Protein AF-0000000078662396 (afdb_homodimer)

Solvent-accessible surface area (backbone atoms only — not comparable to full-atom values): 14874 Å² total; per-residue (Å²): 122,56,72,68,57,35,52,52,50,49,50,52,50,41,50,52,28,68,72,42,55,70,43,87,80,19,56,52,61,47,50,34,31,40,56,22,31,70,63,53,39,51,50,47,58,56,29,69,53,37,74,38,36,68,68,59,46,51,53,52,51,31,68,55,33,76,85,54,69,72,49,71,67,57,51,52,52,50,52,50,52,35,33,29,49,38,29,30,44,78,45,75,47,90,50,94,74,64,44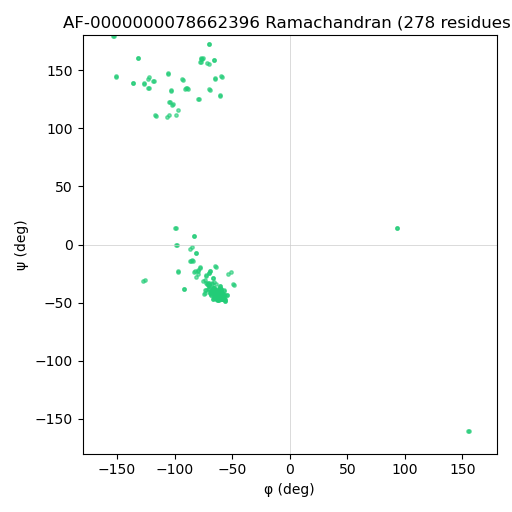,61,32,33,29,55,31,75,61,22,48,51,50,43,50,54,51,50,53,50,46,51,53,40,60,72,41,33,68,62,30,52,50,28,33,52,55,44,54,58,70,73,103,121,55,71,67,58,34,52,51,49,48,51,52,50,40,50,52,27,67,73,43,53,68,42,86,80,18,55,51,62,47,50,35,31,39,56,21,31,69,63,53,38,50,50,48,59,57,30,70,53,36,73,37,37,67,69,59,46,50,54,51,52,31,69,55,34,78,86,54,67,73,49,72,66,58,51,51,52,48,50,51,53,36,33,29,49,38,28,31,43,80,45,74,45,89,50,92,75,64,44,61,33,33,29,55,31,76,61,21,49,53,49,43,50,55,52,49,53,51,46,51,51,39,59,74,41,34,69,62,31,51,50,28,33,51,54,43,55,58,71,73,102

Structure (mmCIF, N/CA/C/O backbone):
data_AF-0000000078662396-model_v1
#
loop_
_entity.id
_entity.type
_entity.pdbx_description
1 polymer 'Transcriptional regulator, HxlR family'
#
loop_
_atom_site.group_PDB
_atom_site.id
_atom_site.type_symbol
_atom_site.label_atom_id
_atom_site.label_alt_id
_atom_site.label_comp_id
_atom_site.label_asym_id
_atom_site.label_entity_id
_atom_site.label_seq_id
_atom_site.pdbx_PDB_ins_code
_atom_site.Cartn_x
_atom_site.Cartn_y
_atom_site.Cartn_z
_atom_site.occupancy
_atom_site.B_iso_or_equiv
_atom_site.auth_seq_id
_atom_site.auth_comp_id
_atom_site.auth_asym_id
_atom_site.auth_atom_id
_atom_site.pdbx_PDB_model_num
ATOM 1 N N . MET A 1 1 ? -5.398 -27.922 0.941 1 59.47 1 MET A N 1
ATOM 2 C CA . MET A 1 1 ? -6.617 -27.578 1.666 1 59.47 1 MET A CA 1
ATOM 3 C C . MET A 1 1 ? -7.844 -28.172 0.973 1 59.47 1 MET A C 1
ATOM 5 O O . MET A 1 1 ? -7.902 -28.219 -0.257 1 59.47 1 MET A O 1
ATOM 9 N N . GLU A 1 2 ? -8.703 -28.703 1.813 1 74.62 2 GLU A N 1
ATOM 10 C CA . GLU A 1 2 ? -9.922 -29.312 1.299 1 74.62 2 GLU A CA 1
ATOM 11 C C . GLU A 1 2 ? -10.828 -28.281 0.647 1 74.62 2 GLU A C 1
ATOM 13 O O . GLU A 1 2 ? -10.812 -27.094 1.022 1 74.62 2 GLU A O 1
ATOM 18 N N . THR A 1 3 ? -11.484 -28.641 -0.39 1 80.88 3 THR A N 1
ATOM 19 C CA . THR A 1 3 ? -12.383 -27.781 -1.16 1 80.88 3 THR A CA 1
ATOM 20 C C . THR A 1 3 ? -13.367 -27.062 -0.242 1 80.88 3 THR A C 1
ATOM 22 O O . THR A 1 3 ? -13.688 -25.891 -0.456 1 80.88 3 THR A O 1
ATOM 25 N N . ALA A 1 4 ? -13.766 -27.766 0.842 1 86.25 4 ALA A N 1
ATOM 26 C CA . ALA A 1 4 ? -14.727 -27.188 1.771 1 86.25 4 ALA A CA 1
ATOM 27 C C . ALA A 1 4 ? -14.109 -26.047 2.564 1 86.25 4 ALA A C 1
ATOM 29 O O . ALA A 1 4 ? -14.766 -25.031 2.83 1 86.25 4 ALA A O 1
ATOM 30 N N . GLN A 1 5 ? -12.812 -26.188 2.898 1 87.94 5 GLN A N 1
ATOM 31 C CA . GLN A 1 5 ? -12.109 -25.156 3.656 1 87.94 5 GLN A CA 1
ATOM 32 C C . GLN A 1 5 ? -11.891 -23.906 2.807 1 87.94 5 GLN A C 1
ATOM 34 O O . GLN A 1 5 ? -12 -22.781 3.303 1 87.94 5 GLN A O 1
ATOM 39 N N . ILE A 1 6 ? -11.711 -24.141 1.593 1 88.69 6 ILE A N 1
ATOM 40 C CA . ILE A 1 6 ? -11.5 -23.047 0.663 1 88.69 6 ILE A CA 1
ATOM 41 C C . ILE A 1 6 ? -12.789 -22.234 0.513 1 88.69 6 ILE A C 1
ATOM 43 O O . ILE A 1 6 ? -12.766 -21 0.553 1 88.69 6 ILE A O 1
ATOM 47 N N . ARG A 1 7 ? -13.898 -23 0.442 1 88.81 7 ARG A N 1
ATOM 48 C CA . ARG A 1 7 ? -15.195 -22.344 0.289 1 88.81 7 ARG A CA 1
ATOM 49 C C . ARG A 1 7 ? -15.516 -21.469 1.492 1 88.81 7 ARG A C 1
ATOM 51 O O . ARG A 1 7 ? -16.016 -20.344 1.337 1 88.81 7 ARG A O 1
ATOM 58 N N . THR A 1 8 ? -15.188 -21.969 2.58 1 90.94 8 THR A N 1
ATOM 59 C CA . THR A 1 8 ? -15.445 -21.219 3.809 1 90.94 8 THR A CA 1
ATOM 60 C C . THR A 1 8 ? -14.562 -19.984 3.889 1 90.94 8 THR A C 1
ATOM 62 O O . THR A 1 8 ? -15.023 -18.906 4.289 1 90.94 8 THR A O 1
ATOM 65 N N . ALA A 1 9 ? -13.344 -20.172 3.479 1 91.06 9 ALA A N 1
ATOM 66 C CA . ALA A 1 9 ? -12.414 -19.047 3.514 1 91.06 9 ALA A CA 1
ATOM 67 C C . ALA A 1 9 ? -12.836 -17.953 2.533 1 91.06 9 ALA A C 1
ATOM 69 O O . ALA A 1 9 ? -12.742 -16.766 2.842 1 91.06 9 ALA A O 1
ATOM 70 N N . ILE A 1 10 ? -13.32 -18.312 1.443 1 91.94 10 ILE A N 1
ATOM 71 C CA . ILE A 1 10 ? -13.75 -17.344 0.439 1 91.94 10 ILE A CA 1
ATOM 72 C C . ILE A 1 10 ? -15.016 -16.641 0.911 1 91.94 10 ILE A C 1
ATOM 74 O O . ILE A 1 10 ? -15.164 -15.422 0.727 1 91.94 10 ILE A O 1
ATOM 78 N N . ALA A 1 11 ? -15.836 -17.391 1.523 1 91.5 11 ALA A N 1
ATOM 79 C CA . ALA A 1 11 ? -17.062 -16.797 2.057 1 91.5 11 ALA A CA 1
ATOM 80 C C . ALA A 1 11 ? -16.75 -15.742 3.111 1 91.5 11 ALA A C 1
ATOM 82 O O . ALA A 1 11 ? -17.391 -14.695 3.156 1 91.5 11 ALA A O 1
ATOM 83 N N . ALA A 1 12 ? -15.758 -16.094 3.93 1 91 12 ALA A N 1
ATOM 84 C CA . ALA A 1 12 ? -15.344 -15.148 4.961 1 91 12 ALA A CA 1
ATOM 85 C C . ALA A 1 12 ? -14.75 -13.883 4.34 1 91 12 ALA A C 1
ATOM 87 O O . ALA A 1 12 ? -15.039 -12.773 4.785 1 91 12 ALA A O 1
ATOM 88 N N . LEU A 1 13 ? -13.953 -14.078 3.316 1 90.5 13 LEU A N 1
ATOM 89 C CA . LEU A 1 13 ? -13.359 -12.945 2.617 1 90.5 13 LEU A CA 1
ATOM 90 C C . LEU A 1 13 ? -14.438 -12.109 1.927 1 90.5 13 LEU A C 1
ATOM 92 O O . LEU A 1 13 ? -14.406 -10.875 1.983 1 90.5 13 LEU A O 1
ATOM 96 N N . ALA A 1 14 ? -15.367 -12.781 1.353 1 88.5 14 ALA A N 1
ATOM 97 C CA . ALA A 1 14 ? -16.469 -12.094 0.693 1 88.5 14 ALA A CA 1
ATOM 98 C C . ALA A 1 14 ? -17.281 -11.258 1.69 1 88.5 14 ALA A C 1
ATOM 100 O O . ALA A 1 14 ? -17.688 -10.141 1.386 1 88.5 14 ALA A O 1
ATOM 101 N N . ALA A 1 15 ? -17.469 -11.828 2.807 1 88 15 ALA A N 1
ATOM 102 C CA . ALA A 1 15 ? -18.203 -11.125 3.854 1 88 15 ALA A CA 1
ATOM 103 C C . ALA A 1 15 ? -17.453 -9.883 4.316 1 88 15 ALA A C 1
ATOM 105 O O . ALA A 1 15 ? -18.062 -8.836 4.562 1 88 15 ALA A O 1
ATOM 106 N N . GLU A 1 16 ? -16.203 -10.047 4.398 1 85.31 16 GLU A N 1
ATOM 107 C CA . GLU A 1 16 ? -15.367 -8.906 4.781 1 85.31 16 GLU A CA 1
ATOM 108 C C . GLU A 1 16 ? -15.438 -7.797 3.74 1 85.31 16 GLU A C 1
ATOM 110 O O . GLU A 1 16 ? -15.555 -6.621 4.09 1 85.31 16 GLU A O 1
ATOM 115 N N . MET A 1 17 ? -15.344 -8.18 2.488 1 83 17 MET A N 1
ATOM 116 C CA . MET A 1 17 ? -15.383 -7.199 1.405 1 83 17 MET A CA 1
ATOM 117 C C . MET A 1 17 ? -16.766 -6.539 1.32 1 83 17 MET A C 1
ATOM 119 O O . MET A 1 17 ? -16.859 -5.348 1.024 1 83 17 MET A O 1
ATOM 123 N N . ALA A 1 18 ? -17.719 -7.324 1.555 1 79.19 18 ALA A N 1
ATOM 124 C CA . ALA A 1 18 ? -19.078 -6.812 1.508 1 79.19 18 ALA A CA 1
ATOM 125 C C . ALA A 1 18 ? -19.328 -5.801 2.621 1 79.19 18 ALA A C 1
ATOM 127 O O . ALA A 1 18 ? -20.109 -4.859 2.451 1 79.19 18 ALA A O 1
ATOM 128 N N . ALA A 1 19 ? -18.688 -6.035 3.654 1 78 19 ALA A N 1
ATOM 129 C CA . ALA A 1 19 ? -18.875 -5.145 4.797 1 78 19 ALA A CA 1
ATOM 130 C C . ALA A 1 19 ? -18.156 -3.814 4.574 1 78 19 ALA A C 1
ATOM 132 O O . ALA A 1 19 ? -18.609 -2.773 5.055 1 78 19 ALA A O 1
ATOM 133 N N . HIS A 1 20 ? -17.047 -3.869 3.852 1 71.62 20 HIS A N 1
ATOM 134 C CA . HIS A 1 20 ? -16.203 -2.688 3.793 1 71.62 20 HIS A CA 1
ATOM 135 C C . HIS A 1 20 ? -15.906 -2.295 2.35 1 71.62 20 HIS A C 1
ATOM 137 O O . HIS A 1 20 ? -15.633 -1.126 2.062 1 71.62 20 HIS A O 1
ATOM 143 N N . GLY A 1 21 ? -15.836 -3.238 1.475 1 60.19 21 GLY A N 1
ATOM 144 C CA . GLY A 1 21 ? -15.117 -3.186 0.211 1 60.19 21 GLY A CA 1
ATOM 145 C C . GLY A 1 21 ? -15.875 -2.449 -0.877 1 60.19 21 GLY A C 1
ATOM 146 O O . GLY A 1 21 ? -15.273 -1.869 -1.779 1 60.19 21 GLY A O 1
ATOM 147 N N . HIS A 1 22 ? -17.125 -2.375 -0.829 1 63.03 22 HIS A N 1
ATOM 148 C CA . HIS A 1 22 ? -17.859 -1.821 -1.962 1 63.03 22 HIS A CA 1
ATOM 149 C C . HIS A 1 22 ? -17.969 -0.304 -1.857 1 63.03 22 HIS A C 1
ATOM 151 O O . HIS A 1 22 ? -18.281 0.369 -2.842 1 63.03 22 HIS A O 1
ATOM 157 N N . ASP A 1 23 ? -17.5 0.131 -0.819 1 70.19 23 ASP A N 1
ATOM 158 C CA . ASP A 1 23 ? -17.531 1.571 -0.587 1 70.19 23 ASP A CA 1
ATOM 159 C C . ASP A 1 23 ? -16.203 2.219 -0.97 1 70.19 23 ASP A C 1
ATOM 161 O O . ASP A 1 23 ? -15.133 1.793 -0.507 1 70.19 23 ASP A O 1
ATOM 165 N N . ARG A 1 24 ? -16.25 3.109 -1.997 1 67.94 24 ARG A N 1
ATOM 166 C CA . ARG A 1 24 ? -15.055 3.814 -2.451 1 67.94 24 ARG A CA 1
ATOM 167 C C . ARG A 1 24 ? -14.359 4.523 -1.29 1 67.94 24 ARG A C 1
ATOM 169 O O . ARG A 1 24 ? -13.156 4.777 -1.34 1 67.94 24 ARG A O 1
ATOM 176 N N . ASP A 1 25 ? -15.164 4.801 -0.33 1 79.19 25 ASP A N 1
ATOM 177 C CA . ASP A 1 25 ? -14.617 5.531 0.809 1 79.19 25 ASP A CA 1
ATOM 178 C C . ASP A 1 25 ? -14.289 4.586 1.961 1 79.19 25 ASP A C 1
ATOM 180 O O . ASP A 1 25 ? -14.211 5.008 3.117 1 79.19 25 ASP A O 1
ATOM 184 N N . ASP A 1 26 ? -14.273 3.316 1.589 1 88.88 26 ASP A N 1
ATOM 185 C CA . ASP A 1 26 ? -13.898 2.344 2.611 1 88.88 26 ASP A CA 1
ATOM 186 C C . ASP A 1 26 ? -12.484 2.607 3.127 1 88.88 26 ASP A C 1
ATOM 188 O O . ASP A 1 26 ? -11.531 2.672 2.344 1 88.88 26 ASP A O 1
ATOM 192 N N . PRO A 1 27 ? -12.281 2.709 4.434 1 91.31 27 PRO A N 1
ATOM 193 C CA . PRO A 1 27 ? -10.977 3.072 4.988 1 91.31 27 PRO A CA 1
ATOM 194 C C . PRO A 1 27 ? -9.883 2.072 4.621 1 91.31 27 PRO A C 1
ATOM 196 O O . PRO A 1 27 ? -8.742 2.467 4.352 1 91.31 27 PRO A O 1
ATOM 199 N N . ALA A 1 28 ? -10.25 0.811 4.617 1 91.56 28 ALA A N 1
ATOM 200 C CA . ALA A 1 28 ? -9.219 -0.183 4.328 1 91.56 28 ALA A CA 1
ATOM 201 C C . ALA A 1 28 ? -8.672 -0.011 2.916 1 91.56 28 ALA A C 1
ATOM 203 O O . ALA A 1 28 ? -7.457 0.016 2.715 1 91.56 28 ALA A O 1
ATOM 204 N N . ARG A 1 29 ? -9.523 0.136 2.018 1 89.06 29 ARG A N 1
ATOM 205 C CA . ARG A 1 29 ? -9.109 0.322 0.63 1 89.06 29 ARG A CA 1
ATOM 206 C C . ARG A 1 29 ? -8.344 1.629 0.459 1 89.06 29 ARG A C 1
ATOM 208 O O . ARG A 1 29 ? -7.281 1.655 -0.165 1 89.06 29 ARG A O 1
ATOM 215 N N . GLU A 1 30 ? -8.812 2.664 0.987 1 92.38 30 GLU A N 1
ATOM 216 C CA . GLU A 1 30 ? -8.203 3.979 0.806 1 92.38 30 GLU A CA 1
ATOM 217 C C . GLU A 1 30 ? -6.836 4.051 1.481 1 92.38 30 GLU A C 1
ATOM 219 O O . GLU A 1 30 ? -5.883 4.586 0.911 1 92.38 30 GLU A O 1
ATOM 224 N N . VAL A 1 31 ? -6.75 3.469 2.656 1 95.06 31 VAL A N 1
ATOM 225 C CA . VAL A 1 31 ? -5.496 3.549 3.402 1 95.06 31 VAL A CA 1
ATOM 226 C C . VAL A 1 31 ? -4.453 2.637 2.762 1 95.06 31 VAL A C 1
ATOM 228 O O . VAL A 1 31 ? -3.275 2.994 2.678 1 95.06 31 VAL A O 1
ATOM 231 N N . MET A 1 32 ? -4.867 1.439 2.297 1 94.69 32 MET A N 1
ATOM 232 C CA . MET A 1 32 ? -3.949 0.586 1.55 1 94.69 32 MET A CA 1
ATOM 233 C C . MET A 1 32 ? -3.428 1.304 0.309 1 94.69 32 MET A C 1
ATOM 235 O O . MET A 1 32 ? -2.229 1.276 0.029 1 94.69 32 MET A O 1
ATOM 239 N N . GLY A 1 33 ? -4.359 1.918 -0.406 1 94.44 33 GLY A N 1
ATOM 240 C CA . GLY A 1 33 ? -3.973 2.707 -1.564 1 94.44 33 GLY A CA 1
ATOM 241 C C . GLY A 1 33 ? -2.994 3.818 -1.229 1 94.44 33 GLY A C 1
ATOM 242 O O . GLY A 1 33 ? -2.027 4.043 -1.959 1 94.44 33 GLY A O 1
ATOM 243 N N . LEU A 1 34 ? -3.234 4.512 -0.132 1 95.56 34 LEU A N 1
ATOM 244 C CA . LEU A 1 34 ? -2.373 5.582 0.356 1 95.56 34 LEU A CA 1
ATOM 245 C C . LEU A 1 34 ? -0.96 5.07 0.615 1 95.56 34 LEU A C 1
ATOM 247 O O . LEU A 1 34 ? 0.019 5.723 0.247 1 95.56 34 LEU A O 1
ATOM 251 N N . LEU A 1 35 ? -0.837 3.912 1.237 1 95.88 35 LEU A N 1
ATOM 252 C CA . LEU A 1 35 ? 0.468 3.365 1.593 1 95.88 35 LEU A CA 1
ATOM 253 C C . LEU A 1 35 ? 1.228 2.918 0.347 1 95.88 35 LEU A C 1
ATOM 255 O O . LEU A 1 35 ? 2.459 2.871 0.35 1 95.88 35 LEU A O 1
ATOM 259 N N . GLY A 1 36 ? 0.461 2.621 -0.691 1 95.06 36 GLY A N 1
ATOM 260 C CA . GLY A 1 36 ? 1.087 2.219 -1.941 1 95.06 36 GLY A CA 1
ATOM 261 C C . GLY A 1 36 ? 1.458 3.395 -2.826 1 95.06 36 GLY A C 1
ATOM 262 O O . GLY A 1 36 ? 2.18 3.23 -3.814 1 95.06 36 GLY A O 1
ATOM 263 N N . ASP A 1 37 ? 0.943 4.484 -2.506 1 94.62 37 ASP A N 1
ATOM 264 C CA . ASP A 1 37 ? 1.239 5.719 -3.227 1 94.62 37 ASP A CA 1
ATOM 265 C C . ASP A 1 37 ? 2.588 6.293 -2.803 1 94.62 37 ASP A C 1
ATOM 267 O O . ASP A 1 37 ? 2.826 6.523 -1.614 1 94.62 37 ASP A O 1
ATOM 271 N N . ARG A 1 38 ? 3.455 6.535 -3.725 1 89.38 38 ARG A N 1
ATOM 272 C CA . ARG A 1 38 ? 4.828 6.941 -3.436 1 89.38 38 ARG A CA 1
ATOM 273 C C . ARG A 1 38 ? 4.855 8.234 -2.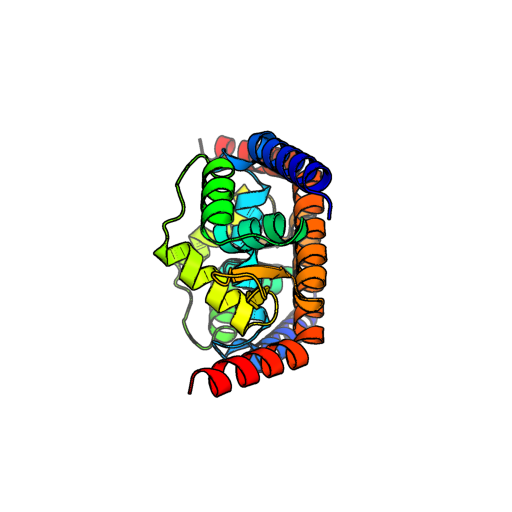627 1 89.38 38 ARG A C 1
ATOM 275 O O . ARG A 1 38 ? 5.535 8.312 -1.602 1 89.38 38 ARG A O 1
ATOM 282 N N . TRP A 1 39 ? 4.051 9.164 -3.045 1 94.88 39 TRP A N 1
ATOM 283 C CA . TRP A 1 39 ? 4.133 10.477 -2.414 1 94.88 39 TRP A CA 1
ATOM 284 C C . TRP A 1 39 ? 3.506 10.453 -1.022 1 94.88 39 TRP A C 1
ATOM 286 O O . TRP A 1 39 ? 4.051 11.031 -0.079 1 94.88 39 TRP A O 1
ATOM 296 N N . SER A 1 40 ? 2.371 9.797 -0.868 1 96.62 40 SER A N 1
ATOM 297 C CA . SER A 1 40 ? 1.712 9.75 0.433 1 96.62 40 SER A CA 1
ATOM 298 C C . SER A 1 40 ? 2.607 9.102 1.483 1 96.62 40 SER A C 1
ATOM 300 O O . SER A 1 40 ? 2.695 9.586 2.615 1 96.62 40 SER A O 1
ATOM 302 N N . THR A 1 41 ? 3.248 8.016 1.118 1 95.5 41 THR A N 1
ATOM 303 C CA . THR A 1 41 ? 4.137 7.328 2.055 1 95.5 41 THR A CA 1
ATOM 304 C C . THR A 1 41 ? 5.336 8.203 2.398 1 95.5 41 THR A C 1
ATOM 306 O O . THR A 1 41 ? 5.715 8.32 3.566 1 95.5 41 THR A O 1
ATOM 309 N N . LEU A 1 42 ? 5.945 8.891 1.401 1 94.75 42 LEU A N 1
ATOM 310 C CA . LEU A 1 42 ? 7.082 9.773 1.657 1 94.75 42 LEU A CA 1
ATOM 311 C C . LEU A 1 42 ? 6.672 10.945 2.545 1 94.75 42 LEU A C 1
ATOM 313 O O . LEU A 1 42 ? 7.41 11.328 3.457 1 94.75 42 LEU A O 1
ATOM 317 N N . ILE A 1 43 ? 5.504 11.492 2.262 1 97.88 43 ILE A N 1
ATOM 318 C CA . ILE A 1 43 ? 4.988 12.578 3.082 1 97.88 43 ILE A CA 1
ATOM 319 C C . ILE A 1 43 ? 4.852 12.117 4.531 1 97.88 43 ILE A C 1
ATOM 321 O O . ILE A 1 43 ? 5.273 12.812 5.457 1 97.88 43 ILE A O 1
ATOM 325 N N . LEU A 1 44 ? 4.293 10.969 4.723 1 98.06 44 LEU A N 1
ATOM 326 C CA . LEU A 1 44 ? 4.129 10.383 6.051 1 98.06 44 LEU A CA 1
ATOM 327 C C . LEU A 1 44 ? 5.477 10.234 6.75 1 98.06 44 LEU A C 1
ATOM 329 O O . LEU A 1 44 ? 5.613 10.594 7.922 1 98.06 44 LEU A O 1
ATOM 333 N N . LEU A 1 45 ? 6.445 9.719 6.035 1 96.75 45 LEU A N 1
ATOM 334 C CA . LEU A 1 45 ? 7.766 9.484 6.605 1 96.75 45 LEU A CA 1
ATOM 335 C C . LEU A 1 45 ? 8.43 10.797 6.992 1 96.75 45 LEU A C 1
ATOM 337 O O . LEU A 1 45 ? 9.039 10.898 8.062 1 96.75 45 LEU A O 1
ATOM 341 N N . VAL A 1 46 ? 8.336 11.812 6.152 1 97.69 46 VAL A N 1
ATOM 342 C CA . VAL A 1 46 ? 8.961 13.102 6.43 1 97.69 46 VAL A CA 1
ATOM 343 C C . VAL A 1 46 ? 8.25 13.789 7.594 1 97.69 46 VAL A C 1
ATOM 345 O O . VAL A 1 46 ? 8.891 14.273 8.523 1 97.69 46 VAL A O 1
ATOM 348 N N . LEU A 1 47 ? 6.938 13.742 7.66 1 98.38 47 LEU A N 1
ATOM 349 C CA . LEU A 1 47 ? 6.184 14.422 8.703 1 98.38 47 LEU A CA 1
ATOM 350 C C . LEU A 1 47 ? 6.398 13.758 10.055 1 98.38 47 LEU A C 1
ATOM 352 O O . LEU A 1 47 ? 6.148 14.359 11.102 1 98.38 47 LEU A O 1
ATOM 356 N N . ALA A 1 48 ? 6.781 12.516 10.023 1 97.94 48 ALA A N 1
ATOM 357 C CA . ALA A 1 48 ? 7.066 11.828 11.281 1 97.94 48 ALA A CA 1
ATOM 358 C C . ALA A 1 48 ? 8.258 12.453 11.992 1 97.94 48 ALA A C 1
ATOM 360 O O . ALA A 1 48 ? 8.438 12.258 13.203 1 97.94 48 ALA A O 1
ATOM 361 N N . THR A 1 49 ? 9.062 13.203 11.289 1 96.56 49 THR A N 1
ATOM 362 C CA . THR A 1 49 ? 10.25 13.812 11.875 1 96.56 49 THR A CA 1
ATOM 363 C C . THR A 1 49 ? 9.906 15.133 12.562 1 96.56 49 THR A C 1
ATOM 365 O O . THR A 1 49 ? 10.727 15.695 13.289 1 96.56 49 THR A O 1
ATOM 368 N N . GLY A 1 50 ? 8.719 15.664 12.312 1 95.75 50 GLY A N 1
ATOM 369 C CA . GLY A 1 50 ? 8.305 16.922 12.914 1 95.75 50 GLY A CA 1
ATOM 370 C C . GLY A 1 50 ? 7.254 17.656 12.094 1 95.75 50 GLY A C 1
ATOM 371 O O . GLY A 1 50 ? 6.555 17.047 11.281 1 95.75 50 GLY A O 1
ATOM 372 N N . GLU A 1 51 ? 7.16 18.984 12.391 1 96.25 51 GLU A N 1
ATOM 373 C CA . GLU A 1 51 ? 6.258 19.859 11.641 1 96.25 51 GLU A CA 1
ATOM 374 C C . GLU A 1 51 ? 6.977 20.516 10.469 1 96.25 51 GLU A C 1
ATOM 376 O O . GLU A 1 51 ? 8.133 20.938 10.602 1 96.25 51 GLU A O 1
ATOM 381 N N . TRP A 1 52 ? 6.215 20.625 9.352 1 97.38 52 TRP A N 1
ATOM 382 C CA . TRP A 1 52 ? 6.828 21.156 8.141 1 97.38 52 TRP A CA 1
ATOM 383 C C . TRP A 1 52 ? 5.906 22.156 7.453 1 97.38 52 TRP A C 1
ATOM 385 O O . TRP A 1 52 ? 4.691 21.938 7.383 1 97.38 52 TRP A O 1
ATOM 395 N N . ARG A 1 53 ? 6.57 23.219 6.988 1 97.44 53 ARG A N 1
ATOM 396 C CA . ARG A 1 53 ? 5.836 24.109 6.094 1 97.44 53 ARG A CA 1
ATOM 397 C C . ARG A 1 53 ? 5.75 23.516 4.688 1 97.44 53 ARG A C 1
ATOM 399 O O . ARG A 1 53 ? 6.605 22.719 4.289 1 97.44 53 ARG A O 1
ATOM 406 N N . HIS A 1 54 ? 4.758 23.953 3.936 1 98.12 54 HIS A N 1
ATOM 407 C CA . HIS A 1 54 ? 4.457 23.375 2.627 1 98.12 54 HIS A CA 1
ATOM 408 C C . HIS A 1 54 ? 5.672 23.438 1.707 1 98.12 54 HIS A C 1
ATOM 410 O O . HIS A 1 54 ? 6.078 22.422 1.138 1 98.12 54 HIS A O 1
ATOM 416 N N . ALA A 1 55 ? 6.316 24.547 1.633 1 97.12 55 ALA A N 1
ATOM 417 C CA . ALA A 1 55 ? 7.418 24.766 0.698 1 97.12 55 ALA A CA 1
ATOM 418 C C . ALA A 1 55 ? 8.633 23.922 1.083 1 97.12 55 ALA A C 1
ATOM 420 O O . ALA A 1 55 ? 9.305 23.359 0.216 1 97.12 55 ALA A O 1
ATOM 421 N N . GLU A 1 56 ? 8.938 23.875 2.324 1 96.62 56 GLU A N 1
ATOM 422 C CA . GLU A 1 56 ? 10.055 23.078 2.822 1 96.62 56 GLU A CA 1
ATOM 423 C C . GLU A 1 56 ? 9.805 21.594 2.596 1 96.62 56 GLU A C 1
ATOM 425 O O . GLU A 1 56 ? 10.719 20.844 2.225 1 96.62 56 GLU A O 1
ATOM 430 N N . LEU A 1 57 ? 8.586 21.156 2.873 1 97.56 57 LEU A N 1
ATOM 431 C CA . LEU A 1 57 ? 8.188 19.766 2.631 1 97.56 57 LEU A CA 1
ATOM 432 C C . LEU A 1 57 ? 8.359 19.406 1.16 1 97.56 57 LEU A C 1
ATOM 434 O O . LEU A 1 57 ? 8.953 18.375 0.836 1 97.56 57 LEU A O 1
ATOM 438 N N . ARG A 1 58 ? 7.891 20.25 0.306 1 97.19 58 ARG A N 1
ATOM 439 C CA . ARG A 1 58 ? 7.992 20.016 -1.131 1 97.19 58 ARG A CA 1
ATOM 440 C C . ARG A 1 58 ? 9.445 19.859 -1.561 1 97.19 58 ARG A C 1
ATOM 442 O O . ARG A 1 58 ? 9.781 18.953 -2.322 1 97.19 58 ARG A O 1
ATOM 449 N N . ARG A 1 59 ? 10.297 20.766 -1.039 1 94.94 59 ARG A N 1
ATOM 450 C CA . ARG A 1 59 ? 11.719 20.719 -1.366 1 94.94 59 ARG A CA 1
ATOM 451 C C . ARG A 1 59 ? 12.344 19.406 -0.892 1 94.94 59 ARG A C 1
ATOM 453 O O . ARG A 1 59 ? 13.125 18.797 -1.617 1 94.94 59 ARG A O 1
ATOM 460 N N . THR A 1 60 ? 12.008 19.062 0.323 1 94.75 60 THR A N 1
ATOM 461 C CA . THR A 1 60 ? 12.555 17.828 0.906 1 94.75 60 THR A CA 1
ATOM 462 C C . THR A 1 60 ? 12.102 16.609 0.113 1 94.75 60 THR A C 1
ATOM 464 O O . THR A 1 60 ? 12.914 15.734 -0.206 1 94.75 60 THR A O 1
ATOM 467 N N . LEU A 1 61 ? 10.812 16.5 -0.27 1 95.06 61 LEU A N 1
ATOM 468 C CA . LEU A 1 61 ? 10.281 15.383 -1.041 1 95.06 61 LEU A CA 1
ATOM 469 C C . LEU A 1 61 ? 10.945 15.297 -2.408 1 95.06 61 LEU A C 1
ATOM 471 O O . LEU A 1 61 ? 11.234 14.195 -2.896 1 95.06 61 LEU A O 1
ATOM 475 N N . ALA A 1 62 ? 11.188 16.422 -3.029 1 91.38 62 ALA A N 1
ATOM 476 C CA . ALA A 1 62 ? 11.883 16.469 -4.316 1 91.38 62 ALA A CA 1
ATOM 477 C C . ALA A 1 62 ? 13.289 15.883 -4.199 1 91.38 62 ALA A C 1
ATOM 479 O O . ALA A 1 62 ? 13.781 15.242 -5.129 1 91.38 62 ALA A O 1
ATOM 480 N N . GLN A 1 63 ? 13.891 16.109 -3.096 1 89.06 63 GLN A N 1
ATOM 481 C CA . GLN A 1 63 ? 15.242 15.594 -2.863 1 89.06 63 GLN A CA 1
ATOM 482 C C . GLN A 1 63 ? 15.234 14.086 -2.645 1 89.06 63 GLN A C 1
ATOM 484 O O . GLN A 1 63 ? 16.172 13.391 -3.02 1 89.06 63 GLN A O 1
ATOM 489 N N . LEU A 1 64 ? 14.195 13.633 -2.057 1 88.94 64 LEU A N 1
ATOM 490 C CA . LEU A 1 64 ? 14.094 12.219 -1.707 1 88.94 64 LEU A CA 1
ATOM 491 C C . LEU A 1 64 ? 13.695 11.391 -2.92 1 88.94 64 LEU A C 1
ATOM 493 O O . LEU A 1 64 ? 13.922 10.18 -2.947 1 88.94 64 LEU A O 1
ATOM 497 N N . SER A 1 65 ? 13.078 11.984 -3.912 1 83.69 65 SER A N 1
ATOM 498 C CA . SER A 1 65 ? 12.633 11.273 -5.105 1 83.69 65 SER A CA 1
ATOM 499 C C . SER A 1 65 ? 13.531 11.57 -6.297 1 83.69 65 SER A C 1
ATOM 501 O O . SER A 1 65 ? 13.68 12.727 -6.699 1 83.69 65 SER A O 1
ATOM 503 N N . ALA A 1 66 ? 14.25 10.703 -6.762 1 72.44 66 ALA A N 1
ATOM 504 C CA . ALA A 1 66 ? 15.195 10.898 -7.859 1 72.44 66 ALA A CA 1
ATOM 505 C C . ALA A 1 66 ? 14.477 10.922 -9.203 1 72.44 66 ALA A C 1
ATOM 507 O O . ALA A 1 66 ? 14.984 11.484 -10.18 1 72.44 66 ALA A O 1
ATOM 508 N N . GLU A 1 67 ? 13.359 10.422 -9.281 1 72.69 67 GLU A N 1
ATOM 509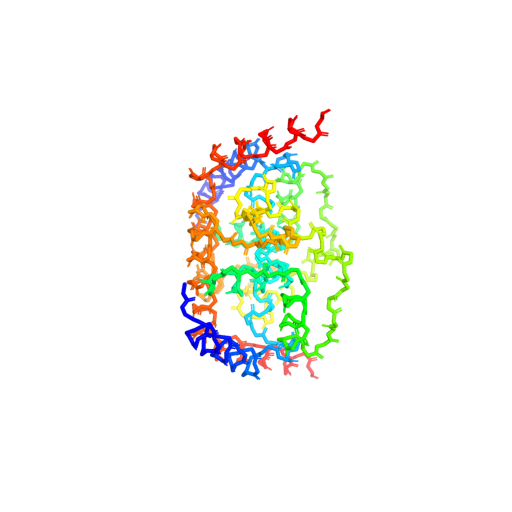 C CA . GLU A 1 67 ? 12.719 10.211 -10.578 1 72.69 67 GLU A CA 1
ATOM 510 C C . GLU A 1 67 ? 11.852 11.406 -10.961 1 72.69 67 GLU A C 1
ATOM 512 O O . GLU A 1 67 ? 11.781 11.781 -12.141 1 72.69 67 GLU A O 1
ATOM 517 N N . GLN A 1 68 ? 11.18 11.992 -10.031 1 77 68 GLN A N 1
ATOM 518 C CA . GLN A 1 68 ? 10.242 13.07 -10.32 1 77 68 GLN A CA 1
ATOM 519 C C . GLN A 1 68 ? 10.125 14.031 -9.141 1 77 68 GLN A C 1
ATOM 521 O O . GLN A 1 68 ? 10.211 13.617 -7.984 1 77 68 GLN A O 1
ATOM 526 N N . ALA A 1 69 ? 9.945 15.266 -9.5 1 89.69 69 ALA A N 1
ATOM 527 C CA . ALA A 1 69 ? 9.609 16.25 -8.477 1 89.69 69 ALA A CA 1
ATOM 528 C C . ALA A 1 69 ? 8.094 16.328 -8.273 1 89.69 69 ALA A C 1
ATOM 530 O O . ALA A 1 69 ? 7.332 16.266 -9.234 1 89.69 69 ALA A O 1
ATOM 531 N N . ILE A 1 70 ? 7.723 16.328 -7.074 1 94.38 70 ILE A N 1
ATOM 532 C CA . ILE A 1 70 ? 6.305 16.484 -6.77 1 94.38 70 ILE A CA 1
ATOM 533 C C . ILE A 1 70 ? 5.863 17.906 -7.105 1 94.38 70 ILE A C 1
ATOM 535 O O . ILE A 1 70 ? 6.559 18.875 -6.785 1 94.38 70 ILE A O 1
ATOM 539 N N . SER A 1 71 ? 4.773 18.141 -7.789 1 96.12 71 SER A N 1
ATOM 540 C CA . SER A 1 71 ? 4.227 19.469 -8.055 1 96.12 71 SER A CA 1
ATOM 541 C C . SER A 1 71 ? 3.545 20.047 -6.816 1 96.12 71 SER A C 1
ATOM 543 O O . SER A 1 71 ? 3.162 19.297 -5.91 1 96.12 71 SER A O 1
ATOM 545 N N . GLN A 1 72 ? 3.385 21.359 -6.828 1 96.88 72 GLN A N 1
ATOM 546 C CA . GLN A 1 72 ? 2.672 22.031 -5.746 1 96.88 72 GLN A CA 1
ATOM 547 C C . GLN A 1 72 ? 1.243 21.516 -5.625 1 96.88 72 GLN A C 1
ATOM 549 O O . GLN A 1 72 ? 0.755 21.281 -4.516 1 96.88 72 GLN A O 1
ATOM 554 N N . ARG A 1 73 ? 0.642 21.359 -6.703 1 97.44 73 ARG A N 1
ATOM 555 C CA . ARG A 1 73 ? -0.746 20.906 -6.73 1 97.44 73 ARG A CA 1
ATOM 556 C C . ARG A 1 73 ? -0.88 19.516 -6.125 1 97.44 73 ARG A C 1
ATOM 558 O O . ARG A 1 73 ? -1.767 19.266 -5.305 1 97.44 73 ARG A O 1
ATOM 565 N N . VAL A 1 74 ? -0.043 18.594 -6.512 1 97.25 74 VAL A N 1
ATOM 566 C CA . VAL A 1 74 ? -0.092 17.203 -6.039 1 97.25 74 VAL A CA 1
ATOM 567 C C . VAL A 1 74 ? 0.154 17.172 -4.531 1 97.25 74 VAL A C 1
ATOM 569 O O . VAL A 1 74 ? -0.551 16.469 -3.799 1 97.25 74 VAL A O 1
ATOM 572 N N . LEU A 1 75 ? 1.171 17.922 -4.062 1 98.31 75 LEU A N 1
ATOM 573 C CA . LEU A 1 75 ? 1.435 17.969 -2.627 1 98.31 75 LEU A CA 1
ATOM 574 C C . LEU A 1 75 ? 0.218 18.469 -1.864 1 98.31 75 LEU A C 1
ATOM 576 O O . LEU A 1 75 ? -0.159 17.906 -0.834 1 98.31 75 LEU A O 1
ATOM 580 N N . THR A 1 76 ? -0.396 19.562 -2.348 1 98.44 76 THR A N 1
ATOM 581 C CA . THR A 1 76 ? -1.581 20.125 -1.714 1 98.44 76 THR A CA 1
ATOM 582 C C . THR A 1 76 ? -2.695 19.094 -1.625 1 98.44 76 THR A C 1
ATOM 584 O O . THR A 1 76 ? -3.305 18.922 -0.568 1 98.44 76 THR A O 1
ATOM 587 N N . LEU A 1 77 ? -2.926 18.406 -2.713 1 98.19 77 LEU A N 1
ATOM 588 C CA . LEU A 1 77 ? -3.971 17.391 -2.758 1 98.19 77 LEU A CA 1
ATOM 589 C C . LEU A 1 77 ? -3.666 16.25 -1.789 1 98.19 77 LEU A C 1
ATOM 591 O O . LEU A 1 77 ? -4.559 15.781 -1.081 1 98.19 77 LEU A O 1
ATOM 595 N N . LYS A 1 78 ? -2.412 15.773 -1.732 1 98.06 78 LYS A N 1
ATOM 596 C CA . LYS A 1 78 ? -2.029 14.695 -0.825 1 98.06 78 LYS A CA 1
ATOM 597 C C . LYS A 1 78 ? -2.207 15.109 0.631 1 98.06 78 LYS A C 1
ATOM 599 O O . LYS A 1 78 ? -2.73 14.344 1.442 1 98.06 78 LYS A O 1
ATOM 604 N N . LEU A 1 79 ? -1.766 16.344 0.961 1 98.69 79 LEU A N 1
ATOM 605 C CA . LEU A 1 79 ? -1.896 16.828 2.328 1 98.69 79 LEU A CA 1
ATOM 606 C C . LEU A 1 79 ? -3.363 16.953 2.727 1 98.69 79 LEU A C 1
ATOM 608 O O . LEU A 1 79 ? -3.736 16.594 3.848 1 98.69 79 LEU A O 1
ATOM 612 N N . ARG A 1 80 ? -4.16 17.438 1.812 1 98.19 80 ARG A N 1
ATOM 613 C CA . ARG A 1 80 ? -5.594 17.562 2.076 1 98.19 80 ARG A CA 1
ATOM 614 C C . ARG A 1 80 ? -6.219 16.188 2.336 1 98.19 80 ARG A C 1
ATOM 616 O O . ARG A 1 80 ? -7.039 16.047 3.244 1 98.19 80 ARG A O 1
ATOM 623 N N . THR A 1 81 ? -5.91 15.195 1.52 1 97.38 81 THR A N 1
ATOM 624 C CA . THR A 1 81 ? -6.426 13.836 1.681 1 97.38 81 THR A CA 1
ATOM 625 C C . THR A 1 81 ? -6 13.258 3.025 1 97.38 81 THR A C 1
ATOM 627 O O . THR A 1 81 ? -6.816 12.672 3.74 1 97.38 81 THR A O 1
ATOM 630 N N . LEU A 1 82 ? -4.766 13.43 3.396 1 98.5 82 LEU A N 1
ATOM 631 C CA . LEU A 1 82 ? -4.234 12.914 4.656 1 98.5 82 LEU A CA 1
ATOM 632 C C . LEU A 1 82 ? -4.883 13.625 5.844 1 98.5 82 LEU A C 1
ATOM 634 O O . LEU A 1 82 ? -5.086 13.016 6.898 1 98.5 82 LEU A O 1
ATOM 638 N N . GLU A 1 83 ? -5.125 14.938 5.676 1 98.5 83 GLU A N 1
ATOM 639 C CA . GLU A 1 83 ? -5.852 15.688 6.695 1 98.5 83 GLU A CA 1
ATOM 640 C C . GLU A 1 83 ? -7.281 15.172 6.844 1 98.5 83 GLU A C 1
ATOM 642 O O . GLU A 1 83 ? -7.746 14.93 7.961 1 98.5 83 GLU A O 1
ATOM 647 N N . ARG A 1 84 ? -7.934 14.961 5.754 1 97.81 84 ARG A N 1
ATOM 648 C CA . ARG A 1 84 ? -9.312 14.469 5.766 1 97.81 84 ARG A CA 1
ATOM 649 C C . ARG A 1 84 ? -9.398 13.109 6.453 1 97.81 84 ARG A C 1
ATOM 651 O O . ARG A 1 84 ? -10.336 12.859 7.219 1 97.81 84 ARG A O 1
ATOM 658 N N . ASP A 1 85 ? -8.422 12.273 6.207 1 97.31 85 ASP A N 1
ATOM 659 C CA . ASP A 1 85 ? -8.453 10.914 6.742 1 97.31 85 ASP A CA 1
ATOM 660 C C . ASP A 1 85 ? -7.988 10.891 8.195 1 97.31 85 ASP A C 1
ATOM 662 O O . ASP A 1 85 ? -8.008 9.836 8.844 1 97.31 85 ASP A O 1
ATOM 666 N N . GLY A 1 86 ? -7.496 12.031 8.688 1 98.44 86 GLY A N 1
ATOM 667 C CA . GLY A 1 86 ? -7.195 12.141 10.109 1 98.44 86 GLY A CA 1
ATOM 668 C C . GLY A 1 86 ? -5.758 11.805 10.445 1 98.44 86 GLY A C 1
ATOM 669 O O . GLY A 1 86 ? -5.414 11.609 11.609 1 98.44 86 GLY A O 1
ATOM 670 N N . PHE A 1 87 ? -4.898 11.742 9.422 1 98.75 87 PHE A N 1
ATOM 671 C CA . PHE A 1 87 ? -3.523 11.328 9.664 1 98.75 87 PHE A CA 1
ATOM 672 C C . PHE A 1 87 ? -2.607 12.531 9.812 1 98.75 87 PHE A C 1
ATOM 674 O O . PHE A 1 87 ? -1.538 12.438 10.414 1 98.75 87 PHE A O 1
ATOM 681 N N . VAL A 1 88 ? -3.004 13.703 9.258 1 98.81 88 VAL A N 1
ATOM 682 C CA . VAL A 1 88 ? -2.195 14.922 9.258 1 98.81 88 VAL A CA 1
ATOM 683 C C . VAL A 1 88 ? -3.004 16.078 9.836 1 98.81 88 VAL A C 1
ATOM 685 O O . VAL A 1 88 ? -4.203 16.188 9.586 1 98.81 88 VAL A O 1
ATOM 688 N N . PHE A 1 89 ? -2.381 16.875 10.641 1 98.62 89 PHE A N 1
ATOM 689 C CA . PHE A 1 89 ? -3.02 18.109 11.055 1 98.62 89 PHE A CA 1
ATOM 690 C C . PHE A 1 89 ? -2.387 19.312 10.352 1 98.62 89 PHE A C 1
ATOM 692 O O . PHE A 1 89 ? -1.223 19.25 9.945 1 98.62 89 PHE A O 1
ATOM 699 N N . ARG A 1 90 ? -3.098 20.219 10.094 1 97.81 90 ARG A N 1
ATOM 700 C CA . ARG A 1 90 ? -2.705 21.547 9.617 1 97.81 90 ARG A CA 1
ATOM 701 C C . ARG A 1 90 ? -2.803 22.578 10.734 1 97.81 90 ARG A C 1
ATOM 703 O O . ARG A 1 90 ? -3.875 22.781 11.305 1 97.81 90 ARG A O 1
ATOM 710 N N . LYS A 1 91 ? -1.767 23.266 11.062 1 97.62 91 LYS A N 1
ATOM 711 C CA . LYS A 1 91 ? -1.71 24.188 12.195 1 97.62 91 LYS A CA 1
ATOM 712 C C . LYS A 1 91 ? -1.313 25.578 11.734 1 97.62 91 LYS A C 1
ATOM 714 O O . LYS A 1 91 ? -0.396 25.75 10.93 1 97.62 91 LYS A O 1
ATOM 719 N N . ILE A 1 92 ? -1.993 26.578 12.195 1 96.38 92 ILE A N 1
ATOM 720 C CA . ILE A 1 92 ? -1.661 27.969 11.945 1 96.38 92 ILE A CA 1
ATOM 721 C C . ILE A 1 92 ? -0.964 28.562 13.164 1 96.38 92 ILE A C 1
ATOM 723 O O . ILE A 1 92 ? -1.502 28.531 14.273 1 96.38 92 ILE A O 1
ATOM 727 N N . SER A 1 93 ? 0.221 29.031 12.977 1 93.44 93 SER A N 1
ATOM 728 C CA . SER A 1 93 ? 0.984 29.594 14.086 1 93.44 93 SER A CA 1
ATOM 729 C C . SER A 1 93 ? 0.501 31 14.43 1 93.44 93 SER A C 1
ATOM 731 O O . SER A 1 93 ? -0.175 31.641 13.625 1 93.44 93 SER A O 1
ATOM 733 N N . ALA A 1 94 ? 0.813 31.453 15.609 1 92.19 94 ALA A N 1
ATOM 734 C CA . ALA A 1 94 ? 0.427 32.781 16.094 1 92.19 94 ALA A CA 1
ATOM 735 C C . ALA A 1 94 ? 1.401 33.844 15.609 1 92.19 94 ALA A C 1
ATOM 737 O O . ALA A 1 94 ? 1.222 35.031 15.898 1 92.19 94 ALA A O 1
ATOM 738 N N . ASP A 1 95 ? 2.223 33.469 14.828 1 89.75 95 ASP A N 1
ATOM 739 C CA . ASP A 1 95 ? 3.219 34.406 14.305 1 89.75 95 ASP A CA 1
ATOM 740 C C . ASP A 1 95 ? 2.564 35.469 13.453 1 89.75 95 ASP A C 1
ATOM 742 O O . ASP A 1 95 ? 1.374 35.406 13.141 1 89.75 95 ASP A O 1
ATOM 746 N N . VAL A 1 96 ? 3.35 36.656 13.305 1 92.19 96 VAL A N 1
ATOM 747 C CA . VAL A 1 96 ? 2.953 37.719 12.383 1 92.19 96 VAL A CA 1
ATOM 748 C C . VAL A 1 96 ? 4.016 37.875 11.305 1 92.19 96 VAL A C 1
ATOM 750 O O . VAL A 1 96 ? 5.141 38.281 11.586 1 92.19 96 VAL A O 1
ATOM 753 N N . PRO A 1 97 ? 3.621 37.469 9.953 1 94.38 97 PRO A N 1
ATOM 754 C CA . PRO A 1 97 ? 2.381 36.844 9.477 1 94.38 97 PRO A CA 1
ATOM 755 C C . PRO A 1 97 ? 2.232 35.406 9.922 1 94.38 97 PRO A C 1
ATOM 757 O O . PRO A 1 97 ? 3.23 34.719 10.156 1 94.38 97 PRO A O 1
ATOM 760 N N . PRO A 1 98 ? 1.016 35.031 9.953 1 95.56 98 PRO A N 1
ATOM 761 C CA . PRO A 1 98 ? 0.783 33.625 10.352 1 95.56 98 PRO A CA 1
ATOM 762 C C . PRO A 1 98 ? 1.466 32.625 9.43 1 95.56 98 PRO A C 1
ATOM 764 O O . PRO A 1 98 ? 1.615 32.875 8.234 1 95.56 98 PRO A O 1
ATOM 767 N N . ARG A 1 99 ? 1.923 31.547 9.977 1 94.62 99 ARG A N 1
ATOM 768 C CA . ARG A 1 99 ? 2.543 30.469 9.219 1 94.62 99 ARG A CA 1
ATOM 769 C C . ARG A 1 99 ? 1.759 29.172 9.383 1 94.62 99 ARG A C 1
ATOM 771 O O . ARG A 1 99 ? 1.268 28.859 10.469 1 94.62 99 ARG A O 1
ATOM 778 N N . VAL A 1 100 ? 1.676 28.469 8.273 1 97.06 100 VAL A N 1
ATOM 779 C CA . VAL A 1 100 ? 0.977 27.188 8.289 1 97.06 100 VAL A CA 1
ATOM 780 C C . VAL A 1 100 ? 1.99 26.047 8.289 1 97.06 100 VAL A C 1
ATOM 782 O O . VAL A 1 100 ? 2.963 26.078 7.527 1 97.06 100 VAL A O 1
ATOM 785 N N . SER A 1 101 ? 1.759 25.125 9.164 1 98 101 SER A N 1
ATOM 786 C CA . SER A 1 101 ? 2.609 23.953 9.203 1 98 101 SER A CA 1
ATOM 787 C C . SER A 1 101 ? 1.777 22.672 9.25 1 98 101 SER A C 1
ATOM 789 O O . SER A 1 101 ? 0.577 22.719 9.523 1 98 101 SER A O 1
ATOM 791 N N . TYR A 1 102 ? 2.371 21.594 8.906 1 98.5 102 TYR A N 1
ATOM 792 C CA . TYR A 1 102 ? 1.747 20.281 8.875 1 98.5 102 TYR A CA 1
ATOM 793 C C . TYR A 1 102 ? 2.514 19.297 9.758 1 98.5 102 TYR A C 1
ATOM 795 O O . TYR A 1 102 ? 3.746 19.312 9.797 1 98.5 102 TYR A O 1
ATOM 803 N N . GLY A 1 103 ? 1.818 18.422 10.43 1 98.5 103 GLY A N 1
ATOM 804 C CA . GLY A 1 103 ? 2.393 17.344 11.219 1 98.5 103 GLY A CA 1
ATOM 805 C C . GLY A 1 103 ? 1.48 16.141 11.336 1 98.5 103 GLY A C 1
ATOM 806 O O . GLY A 1 103 ? 0.38 16.125 10.781 1 98.5 103 GLY A O 1
ATOM 807 N N . LEU A 1 104 ? 1.919 15.109 12.016 1 98.69 104 LEU A N 1
ATOM 808 C CA . LEU A 1 104 ? 1.119 13.898 12.172 1 98.69 104 LEU A CA 1
ATOM 809 C C . LEU A 1 104 ? 0.243 13.977 13.414 1 98.69 104 LEU A C 1
ATOM 811 O O . LEU A 1 104 ? 0.687 14.461 14.461 1 98.69 104 LEU A O 1
ATOM 815 N N . THR A 1 105 ? -1.003 13.602 13.273 1 98.75 105 THR A N 1
ATOM 816 C CA . THR A 1 105 ? -1.846 13.336 14.43 1 98.75 105 THR A CA 1
ATOM 817 C C . THR A 1 105 ? -1.401 12.062 15.141 1 98.75 105 THR A C 1
ATOM 819 O O . THR A 1 105 ? -0.542 11.336 14.641 1 98.75 105 THR A O 1
ATOM 822 N N . PRO A 1 106 ? -1.993 11.797 16.312 1 98.5 106 PRO A N 1
ATOM 823 C CA . PRO A 1 106 ? -1.706 10.492 16.922 1 98.5 106 PRO A CA 1
ATOM 824 C C . PRO A 1 106 ? -2.049 9.328 16 1 98.5 106 PRO A C 1
ATOM 826 O O . PRO A 1 106 ? -1.283 8.359 15.914 1 98.5 106 PRO A O 1
ATOM 829 N N . LEU A 1 107 ? -3.184 9.422 15.273 1 98.5 107 LEU A N 1
ATOM 830 C CA . LEU A 1 107 ? -3.559 8.398 14.305 1 98.5 107 LEU A CA 1
ATOM 831 C C . LEU A 1 107 ? -2.52 8.297 13.195 1 98.5 107 LEU A C 1
ATOM 833 O O . LEU A 1 107 ? -2.184 7.199 12.75 1 98.5 107 LEU A O 1
ATOM 837 N N . GLY A 1 108 ? -2.037 9.438 12.727 1 98.69 108 GLY A N 1
ATOM 838 C CA . GLY A 1 108 ? -0.987 9.484 11.719 1 98.69 108 GLY A CA 1
ATOM 839 C C . GLY A 1 108 ? 0.306 8.836 12.18 1 98.69 108 GLY A C 1
ATOM 840 O O . GLY A 1 108 ? 0.988 8.172 11.398 1 98.69 108 GLY A O 1
ATOM 841 N N . ARG A 1 109 ? 0.641 9.031 13.445 1 98.5 109 ARG A N 1
ATOM 842 C CA . ARG A 1 109 ? 1.84 8.414 14.008 1 98.5 109 ARG A CA 1
ATOM 843 C C . ARG A 1 109 ? 1.701 6.898 14.078 1 98.5 109 ARG A C 1
ATOM 845 O O . ARG A 1 109 ? 2.67 6.172 13.844 1 98.5 109 ARG A O 1
ATOM 852 N N . ASP A 1 110 ? 0.48 6.473 14.398 1 98.25 110 ASP A N 1
ATOM 853 C CA . ASP A 1 110 ? 0.225 5.035 14.383 1 98.25 110 ASP A CA 1
ATOM 854 C C . ASP A 1 110 ? 0.409 4.461 12.984 1 98.25 110 ASP A C 1
ATOM 856 O O . ASP A 1 110 ? 1.025 3.404 12.812 1 98.25 110 ASP A O 1
ATOM 860 N N . LEU A 1 111 ? -0.136 5.129 12.008 1 98.19 111 LEU A N 1
ATOM 861 C CA . LEU A 1 111 ? 0.002 4.688 10.625 1 98.19 111 LEU A CA 1
ATOM 862 C C . LEU A 1 111 ? 1.468 4.668 10.203 1 98.19 111 LEU A C 1
ATOM 864 O O . LEU A 1 111 ? 1.906 3.746 9.516 1 98.19 111 LEU A O 1
ATOM 868 N N . HIS A 1 112 ? 2.189 5.695 10.594 1 98.06 112 HIS A N 1
ATOM 869 C CA . HIS A 1 112 ? 3.625 5.715 10.336 1 98.06 112 HIS A CA 1
ATOM 870 C C . HIS A 1 112 ? 4.301 4.465 10.883 1 98.06 112 HIS A C 1
ATOM 872 O O . HIS A 1 112 ? 5.164 3.881 10.227 1 98.06 112 HIS A O 1
ATOM 878 N N . GLY A 1 113 ? 3.914 4.098 12.086 1 97.94 113 GLY A N 1
ATOM 879 C CA . GLY A 1 113 ? 4.461 2.879 12.664 1 97.94 113 GLY A CA 1
ATOM 880 C C . GLY A 1 113 ? 4.195 1.648 11.82 1 97.94 113 GLY A C 1
ATOM 881 O O . GLY A 1 113 ? 5.082 0.811 11.641 1 97.94 113 GLY A O 1
ATOM 882 N N . GLU A 1 114 ? 3.006 1.507 11.32 1 97.75 114 GLU A N 1
ATOM 883 C CA . GLU A 1 114 ? 2.654 0.395 10.445 1 97.75 114 GLU A CA 1
ATOM 884 C C . GLU A 1 114 ? 3.471 0.429 9.156 1 97.75 114 GLU A C 1
ATOM 886 O O . GLU A 1 114 ? 3.969 -0.603 8.703 1 97.75 114 GLU A O 1
ATOM 891 N N . ALA A 1 115 ? 3.607 1.598 8.5 1 96.56 115 ALA A N 1
ATOM 892 C CA . ALA A 1 115 ? 4.375 1.761 7.273 1 96.56 115 ALA A CA 1
ATOM 893 C C . ALA A 1 115 ? 5.84 1.382 7.484 1 96.56 115 ALA A C 1
ATOM 895 O O . ALA A 1 115 ? 6.422 0.652 6.68 1 96.56 115 ALA A O 1
ATOM 896 N N . ARG A 1 116 ? 6.383 1.869 8.609 1 95.69 116 ARG A N 1
ATOM 897 C CA . ARG A 1 116 ? 7.785 1.607 8.914 1 95.69 116 ARG A CA 1
ATOM 898 C C . ARG A 1 116 ? 8.031 0.117 9.125 1 95.69 116 ARG A C 1
ATOM 900 O O . ARG A 1 116 ? 9.023 -0.429 8.633 1 95.69 116 ARG A O 1
ATOM 907 N N . ARG A 1 117 ? 7.152 -0.481 9.82 1 96.06 117 ARG A N 1
ATOM 908 C CA . ARG A 1 117 ? 7.273 -1.917 10.047 1 96.06 117 ARG A CA 1
ATOM 909 C C . ARG A 1 117 ? 7.258 -2.684 8.734 1 96.06 117 ARG A C 1
ATOM 911 O O . ARG A 1 117 ? 8.047 -3.607 8.531 1 96.06 117 ARG A O 1
ATOM 918 N N . LEU A 1 118 ? 6.379 -2.318 7.871 1 96.5 118 LEU A N 1
ATOM 919 C CA . LEU A 1 118 ? 6.27 -2.982 6.574 1 96.5 118 LEU A CA 1
ATOM 920 C C . LEU A 1 118 ? 7.52 -2.742 5.734 1 96.5 118 LEU A C 1
ATOM 922 O O . LEU A 1 118 ? 8.062 -3.678 5.148 1 96.5 118 LEU A O 1
ATOM 926 N N . ILE A 1 119 ? 7.973 -1.558 5.684 1 94.56 119 ILE A N 1
ATOM 927 C CA . ILE A 1 119 ? 9.172 -1.206 4.926 1 94.56 119 ILE A CA 1
ATOM 928 C C . ILE A 1 119 ? 10.367 -1.994 5.461 1 94.56 119 ILE A C 1
ATOM 930 O O . ILE A 1 119 ? 11.156 -2.537 4.684 1 94.56 119 ILE A O 1
ATOM 934 N N . ASP A 1 120 ? 10.492 -2.049 6.77 1 95.38 120 ASP A N 1
ATOM 935 C CA . ASP A 1 120 ? 11.578 -2.807 7.383 1 95.38 120 ASP A CA 1
ATOM 936 C C . ASP A 1 120 ? 11.5 -4.285 7 1 95.38 120 ASP A C 1
ATOM 938 O O . ASP A 1 120 ? 12.523 -4.918 6.742 1 95.38 120 ASP A O 1
ATOM 942 N N . TRP A 1 121 ? 10.336 -4.848 7.078 1 97.62 121 TRP A N 1
ATOM 943 C CA . TRP A 1 121 ? 10.148 -6.234 6.66 1 97.62 121 TRP A CA 1
ATOM 944 C C . TRP A 1 121 ? 10.602 -6.434 5.215 1 97.62 121 TRP A C 1
ATOM 946 O O . TRP A 1 121 ? 11.305 -7.395 4.906 1 97.62 121 TRP A O 1
ATOM 956 N N . ILE A 1 122 ? 10.164 -5.543 4.23 1 96 122 ILE A N 1
ATOM 957 C CA . ILE A 1 122 ? 10.508 -5.66 2.818 1 96 122 ILE A CA 1
ATOM 958 C C . ILE A 1 122 ? 12.023 -5.598 2.648 1 96 122 ILE A C 1
ATOM 960 O O . ILE A 1 122 ? 12.602 -6.387 1.902 1 96 122 ILE A O 1
ATOM 964 N N . ASN A 1 123 ? 12.602 -4.617 3.385 1 93.5 123 ASN A N 1
ATOM 965 C CA . ASN A 1 123 ? 14.055 -4.488 3.311 1 93.5 123 ASN A CA 1
ATOM 966 C C . ASN A 1 123 ? 14.75 -5.766 3.76 1 93.5 123 ASN A C 1
ATOM 968 O O . ASN A 1 123 ? 15.758 -6.168 3.17 1 93.5 123 ASN A O 1
ATOM 972 N N . ALA A 1 124 ? 14.234 -6.391 4.754 1 96.12 124 ALA A N 1
ATOM 973 C CA . ALA A 1 124 ? 14.797 -7.641 5.258 1 96.12 124 ALA A CA 1
ATOM 974 C C . ALA A 1 124 ? 14.648 -8.758 4.23 1 96.12 124 ALA A C 1
ATOM 976 O O . ALA A 1 124 ? 15.477 -9.672 4.176 1 96.12 124 ALA A O 1
ATOM 977 N N . ARG A 1 125 ? 13.617 -8.672 3.4 1 96.81 125 ARG A N 1
ATOM 978 C CA . ARG A 1 125 ? 13.352 -9.719 2.42 1 96.81 125 ARG A CA 1
ATOM 979 C C . ARG A 1 125 ? 13.891 -9.336 1.047 1 96.81 125 ARG A C 1
ATOM 981 O O . ARG A 1 125 ? 13.797 -10.117 0.096 1 96.81 125 ARG A O 1
ATOM 988 N N . ALA A 1 126 ? 14.484 -8.195 0.906 1 94.31 126 ALA A N 1
ATOM 989 C CA . ALA A 1 126 ? 14.914 -7.645 -0.375 1 94.31 126 ALA A CA 1
ATOM 990 C C . ALA A 1 126 ? 15.852 -8.602 -1.098 1 94.31 126 ALA A C 1
ATOM 992 O O . ALA A 1 126 ? 15.719 -8.828 -2.301 1 94.31 126 ALA A O 1
ATOM 993 N N . PRO A 1 127 ? 16.859 -9.242 -0.4 1 95.44 127 PRO A N 1
ATOM 994 C CA . PRO A 1 127 ? 17.719 -10.188 -1.105 1 95.44 127 PRO A CA 1
ATOM 995 C C . PRO A 1 127 ? 16.938 -11.344 -1.729 1 95.44 127 PRO A C 1
ATOM 997 O O . PRO A 1 127 ? 17.219 -11.734 -2.865 1 95.44 127 PRO A O 1
ATOM 1000 N N . ALA A 1 128 ? 15.938 -11.898 -1.019 1 97.44 128 ALA A N 1
ATOM 1001 C CA . ALA A 1 128 ? 15.125 -13.008 -1.534 1 97.44 128 ALA A CA 1
ATOM 1002 C C . ALA A 1 128 ? 14.297 -12.562 -2.736 1 97.44 128 ALA A C 1
ATOM 1004 O O . ALA A 1 128 ? 14.156 -13.305 -3.709 1 97.44 128 ALA A O 1
ATOM 1005 N N . ILE A 1 129 ? 13.766 -11.375 -2.729 1 96.94 129 ILE A N 1
ATOM 1006 C CA . ILE A 1 129 ? 12.961 -10.836 -3.816 1 96.94 129 ILE A CA 1
ATOM 1007 C C . ILE A 1 129 ? 13.828 -10.641 -5.059 1 96.94 129 ILE A C 1
ATOM 1009 O O . ILE A 1 129 ? 13.438 -11.023 -6.16 1 96.94 129 ILE A O 1
ATOM 1013 N N . ARG A 1 130 ? 14.961 -10.047 -4.852 1 95.44 130 ARG A N 1
ATOM 1014 C CA . ARG A 1 130 ? 15.875 -9.812 -5.969 1 95.44 130 ARG A CA 1
ATOM 1015 C C . ARG A 1 130 ? 16.297 -11.133 -6.609 1 95.44 130 ARG A C 1
ATOM 1017 O O . ARG A 1 130 ? 16.422 -11.227 -7.832 1 95.44 130 ARG A O 1
ATOM 1024 N N . THR A 1 131 ? 16.562 -12.094 -5.781 1 97.25 131 THR A N 1
ATOM 1025 C CA . THR A 1 131 ? 16.938 -13.406 -6.293 1 97.25 131 THR A CA 1
ATOM 1026 C C . THR A 1 131 ? 15.805 -14.008 -7.121 1 97.25 131 THR A C 1
ATOM 1028 O O . THR A 1 131 ? 16.047 -14.578 -8.188 1 97.25 131 THR A O 1
ATOM 1031 N N . ALA A 1 132 ? 14.602 -13.844 -6.637 1 97.25 132 ALA A N 1
ATOM 1032 C CA . ALA A 1 132 ? 13.438 -14.344 -7.367 1 97.25 132 ALA A CA 1
ATOM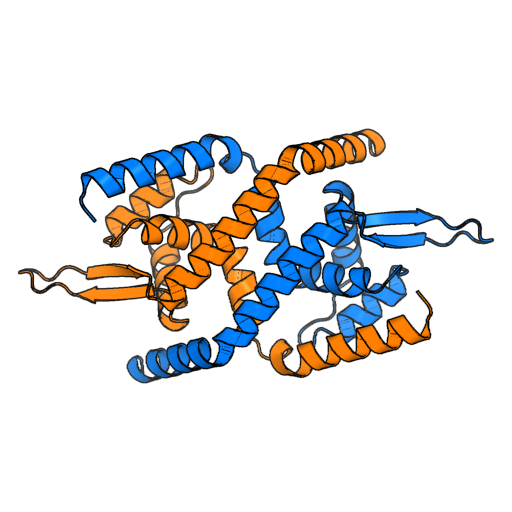 1033 C C . ALA A 1 132 ? 13.297 -13.656 -8.719 1 97.25 132 ALA A C 1
ATOM 1035 O O . ALA A 1 132 ? 13.055 -14.312 -9.734 1 97.25 132 ALA A O 1
ATOM 1036 N N . ARG A 1 133 ? 13.438 -12.383 -8.75 1 96.19 133 ARG A N 1
ATOM 1037 C CA . ARG A 1 133 ? 13.352 -11.617 -9.992 1 96.19 133 ARG A CA 1
ATOM 1038 C C . ARG A 1 133 ? 14.398 -12.078 -11 1 96.19 133 ARG A C 1
ATOM 1040 O O . ARG A 1 133 ? 14.094 -12.273 -12.172 1 96.19 133 ARG A O 1
ATOM 1047 N N . ALA A 1 134 ? 15.586 -12.219 -10.484 1 96 134 ALA A N 1
ATOM 1048 C CA . ALA A 1 134 ? 16.672 -12.648 -11.352 1 96 134 ALA A CA 1
ATOM 1049 C C . ALA A 1 134 ? 16.391 -14.023 -11.953 1 96 134 ALA A C 1
ATOM 1051 O O . ALA A 1 134 ? 16.625 -14.25 -13.148 1 96 134 ALA A O 1
ATOM 1052 N N . SER A 1 135 ? 15.961 -14.922 -11.109 1 96.81 135 SER A N 1
ATOM 1053 C CA . SER A 1 135 ? 15.656 -16.281 -11.562 1 96.81 135 SER A CA 1
ATOM 1054 C C . SER A 1 135 ? 14.523 -16.266 -12.578 1 96.81 135 SER A C 1
ATOM 1056 O O . SER A 1 135 ? 14.594 -16.953 -13.602 1 96.81 135 SER A O 1
ATOM 1058 N N . PHE A 1 136 ? 13.492 -15.516 -12.336 1 96.5 136 PHE A N 1
ATOM 1059 C CA . PHE A 1 136 ? 12.344 -15.414 -13.227 1 96.5 136 PHE A CA 1
ATOM 1060 C C . PHE A 1 136 ? 12.75 -14.844 -14.578 1 96.5 136 PHE A C 1
ATOM 1062 O O . PHE A 1 136 ? 12.398 -15.391 -15.617 1 96.5 136 PHE A O 1
ATOM 1069 N N . ASP A 1 137 ? 13.516 -13.734 -14.586 1 94.69 137 ASP A N 1
ATOM 1070 C CA . ASP A 1 137 ? 13.906 -13.031 -15.805 1 94.69 137 ASP A CA 1
ATOM 1071 C C . ASP A 1 137 ? 14.859 -13.875 -16.656 1 94.69 137 ASP A C 1
ATOM 1073 O O . ASP A 1 137 ? 14.828 -13.805 -17.875 1 94.69 137 ASP A O 1
ATOM 1077 N N . SER A 1 138 ? 15.664 -14.648 -15.977 1 94.56 138 SER A N 1
ATOM 1078 C CA . SER A 1 138 ? 16.594 -15.516 -16.688 1 94.56 138 SER A CA 1
ATOM 1079 C C . SER A 1 138 ? 15.867 -16.656 -17.391 1 94.56 138 SER A C 1
ATOM 1081 O O . SER A 1 138 ? 16.312 -17.141 -18.422 1 94.56 138 SER A O 1
ATOM 1083 N N . ALA A 1 139 ? 14.82 -17.125 -16.781 1 91.56 139 ALA A N 1
ATOM 1084 C CA . ALA A 1 139 ? 14.055 -18.219 -17.359 1 91.56 139 ALA A CA 1
ATOM 1085 C C . ALA A 1 139 ? 13.242 -17.75 -18.562 1 91.56 139 ALA A C 1
ATOM 1087 O O . ALA A 1 139 ? 12.875 -18.562 -19.422 1 91.56 139 ALA A O 1
ATOM 1088 N N . GLU A 1 140 ? 12.914 -16.531 -18.609 1 85.88 140 GLU A N 1
ATOM 1089 C CA . GLU A 1 140 ? 12.141 -15.984 -19.719 1 85.88 140 GLU A CA 1
ATOM 1090 C C . GLU A 1 140 ? 13.031 -15.641 -20.906 1 85.88 140 GLU A C 1
ATOM 1092 O O . GLU A 1 140 ? 12.555 -15.492 -22.031 1 85.88 140 GLU A O 1
ATOM 1097 N N . ASP A 1 141 ? 14.305 -15.422 -20.609 1 74.06 141 ASP A N 1
ATOM 1098 C CA . ASP A 1 141 ? 15.266 -15.211 -21.688 1 74.06 141 ASP A CA 1
ATOM 1099 C C . ASP A 1 141 ? 15.648 -16.531 -22.344 1 74.06 141 ASP A C 1
ATOM 1101 O O . ASP A 1 141 ? 15.805 -16.609 -23.562 1 74.06 141 ASP A O 1
ATOM 1105 N N . MET B 1 1 ? 10.555 19.062 18.094 1 59.41 1 MET B N 1
ATOM 1106 C CA . MET B 1 1 ? 11.883 18.531 17.797 1 59.41 1 MET B CA 1
ATOM 1107 C C . MET B 1 1 ? 12.82 19.625 17.328 1 59.41 1 MET B C 1
ATOM 1109 O O . MET B 1 1 ? 12.398 20.547 16.609 1 59.41 1 MET B O 1
ATOM 1113 N N . GLU B 1 2 ? 14.008 19.547 17.844 1 74.19 2 GLU B N 1
ATOM 1114 C CA . GLU B 1 2 ? 15.023 20.531 17.484 1 74.19 2 GLU B CA 1
ATOM 1115 C C . GLU B 1 2 ? 15.398 20.453 16.016 1 74.19 2 GLU B C 1
ATOM 1117 O O . GLU B 1 2 ? 15.32 19.375 15.414 1 74.19 2 GLU B O 1
ATOM 1122 N N . THR B 1 3 ? 15.641 21.531 15.398 1 80.12 3 THR B N 1
ATOM 1123 C CA . THR B 1 3 ? 16 21.656 13.992 1 80.12 3 THR B CA 1
ATOM 1124 C C . THR B 1 3 ? 17.125 20.672 13.633 1 80.12 3 THR B C 1
ATOM 1126 O O . THR B 1 3 ? 17.109 20.078 12.555 1 80.12 3 THR B O 1
ATOM 1129 N N . ALA B 1 4 ? 18.047 20.453 14.625 1 85.5 4 ALA B N 1
ATOM 1130 C CA . ALA B 1 4 ? 19.172 19.562 14.375 1 85.5 4 ALA B CA 1
ATOM 1131 C C . ALA B 1 4 ? 18.719 18.109 14.281 1 85.5 4 ALA B C 1
ATOM 1133 O O . ALA B 1 4 ? 19.234 17.344 13.461 1 85.5 4 ALA B O 1
ATOM 1134 N N . GLN B 1 5 ? 17.703 17.766 15.078 1 87 5 GLN B N 1
ATOM 1135 C CA . GLN B 1 5 ? 17.172 16.406 15.078 1 87 5 GLN B CA 1
ATOM 1136 C C . GLN B 1 5 ? 16.406 16.109 13.789 1 87 5 GLN B C 1
ATOM 1138 O O . GLN B 1 5 ? 16.5 15 13.25 1 87 5 GLN B O 1
ATOM 1143 N N . ILE B 1 6 ? 15.82 17.094 13.305 1 88.06 6 ILE B N 1
ATOM 1144 C CA . ILE B 1 6 ? 15.062 16.953 12.07 1 88.06 6 ILE B CA 1
ATOM 1145 C C . ILE B 1 6 ? 16.016 16.719 10.898 1 88.06 6 ILE B C 1
ATOM 1147 O O . ILE B 1 6 ? 15.789 15.852 10.062 1 88.06 6 ILE B O 1
ATOM 1151 N N . ARG B 1 7 ? 17.125 17.484 10.945 1 88.12 7 ARG B N 1
ATOM 1152 C CA . ARG B 1 7 ? 18.125 17.375 9.883 1 88.12 7 ARG B CA 1
ATOM 1153 C C . ARG B 1 7 ? 18.719 15.969 9.844 1 88.12 7 ARG B C 1
ATOM 1155 O O . ARG B 1 7 ? 18.906 15.391 8.773 1 88.12 7 ARG B O 1
ATOM 1162 N N . THR B 1 8 ? 18.953 15.492 10.977 1 90.31 8 THR B N 1
ATOM 1163 C CA . THR B 1 8 ? 19.531 14.156 11.078 1 90.31 8 THR B CA 1
ATOM 1164 C C . THR B 1 8 ? 18.531 13.102 10.602 1 90.31 8 THR B C 1
ATOM 1166 O O . THR B 1 8 ? 18.922 12.156 9.898 1 90.31 8 THR B O 1
ATOM 1169 N N . ALA B 1 9 ? 17.312 13.297 10.969 1 90.38 9 ALA B N 1
ATOM 1170 C CA . ALA B 1 9 ? 16.297 12.344 10.562 1 90.38 9 ALA B CA 1
ATOM 1171 C C . ALA B 1 9 ? 16.094 12.359 9.055 1 90.38 9 ALA B C 1
ATOM 1173 O O . ALA B 1 9 ? 15.906 11.312 8.43 1 90.38 9 ALA B O 1
ATOM 1174 N N . ILE B 1 10 ? 16.156 13.461 8.469 1 91.44 10 ILE B N 1
ATOM 1175 C CA . ILE B 1 10 ? 15.977 13.578 7.023 1 91.44 10 ILE B CA 1
ATOM 1176 C C . ILE B 1 10 ? 17.172 12.977 6.301 1 91.44 10 ILE B C 1
ATOM 1178 O O . ILE B 1 10 ? 17.016 12.305 5.281 1 91.44 10 ILE B O 1
ATOM 1182 N N . ALA B 1 11 ? 18.297 13.211 6.871 1 90.81 11 ALA B N 1
ATOM 1183 C CA . ALA B 1 11 ? 19.516 12.641 6.281 1 90.81 11 ALA B CA 1
ATOM 1184 C C . ALA B 1 11 ? 19.453 11.117 6.285 1 90.81 11 ALA B C 1
ATOM 1186 O O . ALA B 1 11 ? 19.859 10.469 5.32 1 90.81 11 ALA B O 1
ATOM 1187 N N . ALA B 1 12 ? 18.938 10.609 7.406 1 90.5 12 ALA B N 1
ATOM 1188 C CA . ALA B 1 12 ? 18.797 9.156 7.508 1 90.5 12 ALA B CA 1
ATOM 1189 C C . ALA B 1 12 ? 17.797 8.625 6.492 1 90.5 12 ALA B C 1
ATOM 1191 O O . ALA B 1 12 ? 18.031 7.598 5.859 1 90.5 12 ALA B O 1
ATOM 1192 N N . LEU B 1 13 ? 16.719 9.344 6.344 1 90.06 13 LEU B N 1
ATOM 1193 C CA . LEU B 1 13 ? 15.703 8.953 5.371 1 90.06 13 LEU B CA 1
ATOM 1194 C C . LEU B 1 13 ? 16.25 9.047 3.949 1 90.06 13 LEU B C 1
ATOM 1196 O O . LEU B 1 13 ? 16.016 8.156 3.131 1 90.06 13 LEU B O 1
ATOM 1200 N N . ALA B 1 14 ? 16.984 10.07 3.707 1 87.44 14 ALA B N 1
ATOM 1201 C CA . ALA B 1 14 ? 17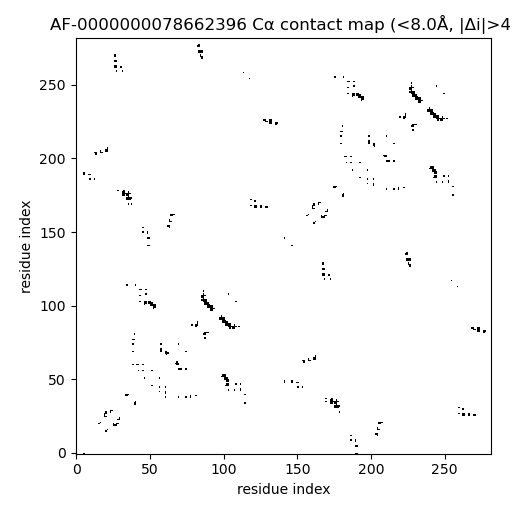.609 10.25 2.395 1 87.44 14 ALA B CA 1
ATOM 1202 C C . ALA B 1 14 ? 18.578 9.109 2.084 1 87.44 14 ALA B C 1
ATOM 1204 O O . ALA B 1 14 ? 18.625 8.625 0.952 1 87.44 14 ALA B O 1
ATOM 1205 N N . ALA B 1 15 ? 19.281 8.75 3.062 1 86.94 15 ALA B N 1
ATOM 1206 C CA . ALA B 1 15 ? 20.234 7.66 2.895 1 86.94 15 ALA B CA 1
ATOM 1207 C C . ALA B 1 15 ? 19.516 6.348 2.6 1 86.94 15 ALA B C 1
ATOM 1209 O O . ALA B 1 15 ? 19.969 5.555 1.772 1 86.94 15 ALA B O 1
ATOM 1210 N N . GLU B 1 16 ? 18.453 6.188 3.256 1 84.38 16 GLU B N 1
ATOM 1211 C CA . GLU B 1 16 ? 17.656 4.988 3.023 1 84.38 16 GLU B CA 1
ATOM 1212 C C . GLU B 1 16 ? 17.109 4.961 1.601 1 84.38 16 GLU B C 1
ATOM 1214 O O . GLU B 1 16 ? 17.141 3.924 0.936 1 84.38 16 GLU B O 1
ATOM 1219 N N . MET B 1 17 ? 16.594 6.078 1.179 1 82.44 17 MET B N 1
ATOM 1220 C CA . MET B 1 17 ? 16.016 6.168 -0.162 1 82.44 17 MET B CA 1
ATOM 1221 C C . MET B 1 17 ? 17.109 6.008 -1.225 1 82.44 17 MET B C 1
ATOM 1223 O O . MET B 1 17 ? 16.859 5.414 -2.277 1 82.44 17 MET B O 1
ATOM 1227 N N . ALA B 1 18 ? 18.203 6.582 -0.94 1 77.06 18 ALA B N 1
ATOM 1228 C CA . ALA B 1 18 ? 19.328 6.5 -1.873 1 77.06 18 ALA B CA 1
ATOM 1229 C C . ALA B 1 18 ? 19.812 5.059 -2.021 1 77.06 18 ALA B C 1
ATOM 1231 O O . ALA B 1 18 ? 20.266 4.66 -3.094 1 77.06 18 ALA B O 1
ATOM 1232 N N . ALA B 1 19 ? 19.703 4.391 -0.968 1 76.25 19 ALA B N 1
ATOM 1233 C CA . ALA B 1 19 ? 20.172 3.004 -0.995 1 76.25 19 ALA B CA 1
ATOM 1234 C C . ALA B 1 19 ? 19.203 2.125 -1.789 1 76.25 19 ALA B C 1
ATOM 1236 O O . ALA B 1 19 ? 19.625 1.138 -2.402 1 76.25 19 ALA B O 1
ATOM 1237 N N . HIS B 1 20 ? 17.953 2.51 -1.748 1 69.12 20 HIS B N 1
ATOM 1238 C CA . HIS B 1 20 ? 16.922 1.616 -2.293 1 69.12 20 HIS B CA 1
ATOM 1239 C C . HIS B 1 20 ? 16.062 2.328 -3.33 1 69.12 20 HIS B C 1
ATOM 1241 O O . HIS B 1 20 ? 15.477 1.685 -4.203 1 69.12 20 HIS B O 1
ATOM 1247 N N . GLY B 1 21 ? 15.891 3.602 -3.174 1 58.25 21 GLY B N 1
ATOM 1248 C CA . GLY B 1 21 ? 14.766 4.367 -3.68 1 58.25 21 GLY B CA 1
ATOM 1249 C C . GLY B 1 21 ? 14.914 4.754 -5.141 1 58.25 21 GLY B C 1
ATOM 1250 O O . GLY B 1 21 ? 13.914 4.91 -5.852 1 58.25 21 GLY B O 1
ATOM 1251 N N . HIS B 1 22 ? 16.047 4.895 -5.605 1 60.75 22 HIS B N 1
ATOM 1252 C CA . HIS B 1 22 ? 16.172 5.434 -6.957 1 60.75 22 HIS B CA 1
ATOM 1253 C C . HIS B 1 22 ? 16.047 4.332 -8 1 60.75 22 HIS B C 1
ATOM 1255 O O . HIS B 1 22 ? 15.859 4.613 -9.188 1 60.75 22 HIS B O 1
ATOM 1261 N N . ASP B 1 23 ? 15.906 3.246 -7.496 1 67.25 23 ASP B N 1
ATOM 1262 C CA . ASP B 1 23 ? 15.766 2.086 -8.375 1 67.25 23 ASP B CA 1
ATOM 1263 C C . ASP B 1 23 ? 14.297 1.699 -8.539 1 67.25 23 ASP B C 1
ATOM 1265 O O . ASP B 1 23 ? 13.594 1.457 -7.555 1 67.25 23 ASP B O 1
ATOM 1269 N N . ARG B 1 24 ? 13.773 1.908 -9.789 1 66.56 24 ARG B N 1
ATOM 1270 C CA . ARG B 1 24 ? 12.383 1.557 -10.094 1 66.56 24 ARG B CA 1
ATOM 1271 C C . ARG B 1 24 ? 12.078 0.123 -9.672 1 66.56 24 ARG B C 1
ATOM 1273 O O . ARG B 1 24 ? 10.922 -0.227 -9.438 1 66.56 24 ARG B O 1
ATOM 1280 N N . ASP B 1 25 ? 13.133 -0.596 -9.617 1 77.5 25 ASP B N 1
ATOM 1281 C CA . ASP B 1 25 ? 12.945 -2.002 -9.273 1 77.5 25 ASP B CA 1
ATOM 1282 C C . ASP B 1 25 ? 13.25 -2.25 -7.801 1 77.5 25 ASP B C 1
ATOM 1284 O O . ASP B 1 25 ? 13.555 -3.379 -7.402 1 77.5 25 ASP B O 1
ATOM 1288 N N . ASP B 1 26 ? 13.312 -1.122 -7.117 1 88.31 26 ASP B N 1
ATOM 1289 C CA . ASP B 1 26 ? 13.531 -1.265 -5.68 1 88.31 26 ASP B CA 1
ATOM 1290 C C . ASP B 1 26 ? 12.398 -2.061 -5.031 1 88.31 26 ASP B C 1
ATOM 1292 O O . ASP B 1 26 ? 11.227 -1.715 -5.176 1 88.31 26 ASP B O 1
ATOM 1296 N N . PRO B 1 27 ? 12.711 -3.105 -4.262 1 91.12 27 PRO B N 1
ATOM 1297 C CA . PRO B 1 27 ? 11.672 -3.975 -3.703 1 91.12 27 PRO B CA 1
ATOM 1298 C C . PRO B 1 27 ? 10.711 -3.229 -2.781 1 91.12 27 PRO B C 1
ATOM 1300 O O . PRO B 1 27 ? 9.508 -3.502 -2.787 1 91.12 27 PRO B O 1
ATOM 1303 N N . ALA B 1 28 ? 11.258 -2.299 -2.029 1 91.25 28 ALA B N 1
ATOM 1304 C CA . ALA B 1 28 ? 10.383 -1.604 -1.09 1 91.25 28 ALA B CA 1
ATOM 1305 C C . ALA B 1 28 ? 9.305 -0.808 -1.827 1 91.25 28 ALA B C 1
ATOM 1307 O O . ALA B 1 28 ? 8.125 -0.9 -1.498 1 91.25 28 ALA B O 1
ATOM 1308 N N . ARG B 1 29 ? 9.703 -0.115 -2.787 1 88.81 29 ARG B N 1
ATOM 1309 C CA . ARG B 1 29 ? 8.758 0.675 -3.568 1 88.81 29 ARG B CA 1
ATOM 1310 C C . ARG B 1 29 ? 7.777 -0.224 -4.312 1 88.81 29 ARG B C 1
ATOM 1312 O O . ARG B 1 29 ? 6.57 0.015 -4.289 1 88.81 29 ARG B O 1
ATOM 1319 N N . GLU B 1 30 ? 8.242 -1.221 -4.914 1 92 30 GLU B N 1
ATOM 1320 C CA . GLU B 1 30 ? 7.395 -2.092 -5.727 1 92 30 GLU B CA 1
ATOM 1321 C C . GLU B 1 30 ? 6.406 -2.865 -4.859 1 92 30 GLU B C 1
ATOM 1323 O O . GLU B 1 30 ? 5.23 -2.992 -5.211 1 92 30 GLU B O 1
ATOM 1328 N N . VAL B 1 31 ? 6.883 -3.328 -3.727 1 94.94 31 VAL B N 1
ATOM 1329 C CA . VAL B 1 31 ? 6.023 -4.133 -2.863 1 94.94 31 VAL B CA 1
ATOM 1330 C C . VAL B 1 31 ? 4.984 -3.238 -2.189 1 94.94 31 VAL B C 1
ATOM 1332 O O . VAL B 1 31 ? 3.826 -3.627 -2.041 1 94.94 31 VAL B O 1
ATOM 1335 N N . MET B 1 32 ? 5.383 -2.01 -1.764 1 94.5 32 MET B N 1
ATOM 1336 C CA . MET B 1 32 ? 4.406 -1.059 -1.245 1 94.5 32 MET B CA 1
ATOM 1337 C C . MET B 1 32 ? 3.332 -0.759 -2.287 1 94.5 32 MET B C 1
ATOM 1339 O O . MET B 1 32 ? 2.141 -0.753 -1.973 1 94.5 32 MET B O 1
ATOM 1343 N N . GLY B 1 33 ? 3.791 -0.51 -3.5 1 94.31 33 GLY B N 1
ATOM 1344 C CA . GLY B 1 33 ? 2.859 -0.293 -4.594 1 94.31 33 GLY B CA 1
ATOM 1345 C C . GLY B 1 33 ? 1.913 -1.46 -4.812 1 94.31 33 GLY B C 1
ATOM 1346 O O . GLY B 1 33 ? 0.716 -1.263 -5.027 1 94.31 33 GLY B O 1
ATOM 1347 N N . LEU B 1 34 ? 2.445 -2.664 -4.758 1 95.62 34 LEU B N 1
ATOM 1348 C CA . LEU B 1 34 ? 1.67 -3.891 -4.906 1 95.62 34 LEU B CA 1
ATOM 1349 C C . LEU B 1 34 ? 0.578 -3.977 -3.848 1 95.62 34 LEU B C 1
ATOM 1351 O O . LEU B 1 34 ? -0.564 -4.328 -4.152 1 95.62 34 LEU B O 1
ATOM 1355 N N . LEU B 1 35 ? 0.901 -3.666 -2.604 1 96 35 LEU B N 1
ATOM 1356 C CA . LEU B 1 35 ? -0.054 -3.777 -1.508 1 96 35 LEU B CA 1
ATOM 1357 C C . LEU B 1 35 ? -1.146 -2.717 -1.63 1 96 35 LEU B C 1
ATOM 1359 O O . LEU B 1 35 ? -2.258 -2.906 -1.134 1 96 35 LEU B O 1
ATOM 1363 N N . GLY B 1 36 ? -0.802 -1.64 -2.307 1 95.19 36 GLY B N 1
ATOM 1364 C CA . GLY B 1 36 ? -1.781 -0.584 -2.512 1 95.19 36 GLY B CA 1
ATOM 1365 C C . GLY B 1 36 ? -2.668 -0.818 -3.719 1 95.19 36 GLY B C 1
ATOM 1366 O O . GLY B 1 36 ? -3.678 -0.132 -3.898 1 95.19 36 GLY B O 1
ATOM 1367 N N . ASP B 1 37 ? -2.268 -1.702 -4.512 1 94.75 37 ASP B N 1
ATOM 1368 C CA . ASP B 1 37 ? -3.035 -2.076 -5.695 1 94.75 37 ASP B CA 1
ATOM 1369 C C . ASP B 1 37 ? -4.184 -3.014 -5.332 1 94.75 37 ASP B C 1
ATOM 1371 O O . ASP B 1 37 ? -3.967 -4.062 -4.723 1 94.75 37 ASP B O 1
ATOM 1375 N N . ARG B 1 38 ? -5.371 -2.676 -5.699 1 89.81 38 ARG B N 1
ATOM 1376 C CA . ARG B 1 38 ? -6.566 -3.402 -5.285 1 89.81 38 ARG B CA 1
ATOM 1377 C C . ARG B 1 38 ? -6.504 -4.859 -5.73 1 89.81 38 ARG B C 1
ATOM 1379 O O . ARG B 1 38 ? -6.73 -5.77 -4.93 1 89.81 38 ARG B O 1
ATOM 1386 N N . TRP B 1 39 ? -6.117 -5.035 -6.957 1 95 39 TRP B N 1
ATOM 1387 C CA . TRP B 1 39 ? -6.164 -6.391 -7.496 1 95 39 TRP B CA 1
ATOM 1388 C C . TRP B 1 39 ? -5.051 -7.25 -6.91 1 95 39 TRP B C 1
ATOM 1390 O O . TRP B 1 39 ? -5.27 -8.414 -6.566 1 95 39 TRP B O 1
ATOM 1400 N N . SER B 1 40 ? -3.855 -6.715 -6.781 1 96.69 40 SER B N 1
ATOM 1401 C CA . SER B 1 40 ? -2.742 -7.488 -6.242 1 96.69 40 SER B CA 1
ATOM 1402 C C . SER B 1 40 ? -3.033 -7.953 -4.816 1 96.69 40 SER B C 1
ATOM 1404 O O . SER B 1 40 ? -2.756 -9.102 -4.469 1 96.69 40 SER B O 1
ATOM 1406 N N . THR B 1 41 ? -3.57 -7.07 -4.008 1 95.56 41 THR B N 1
ATOM 1407 C CA . THR B 1 41 ? -3.893 -7.426 -2.633 1 95.56 41 THR B CA 1
ATOM 1408 C C . THR B 1 41 ? -4.996 -8.477 -2.59 1 95.56 41 THR B C 1
ATOM 1410 O O . THR B 1 41 ? -4.902 -9.453 -1.844 1 95.56 41 THR B O 1
ATOM 1413 N N . LEU B 1 42 ? -6.055 -8.352 -3.436 1 94.75 42 LEU B N 1
ATOM 1414 C CA . LEU B 1 42 ? -7.133 -9.336 -3.471 1 94.75 42 LEU B CA 1
ATOM 1415 C C . LEU B 1 42 ? -6.613 -10.695 -3.939 1 94.75 42 LEU B C 1
ATOM 1417 O O . LEU B 1 42 ? -6.992 -11.727 -3.393 1 94.75 42 LEU B O 1
ATOM 1421 N N . ILE B 1 43 ? -5.762 -10.656 -4.945 1 97.88 43 ILE B N 1
ATOM 1422 C CA . ILE B 1 43 ? -5.16 -11.891 -5.438 1 97.88 43 ILE B CA 1
ATOM 1423 C C . ILE B 1 43 ? -4.395 -12.578 -4.305 1 97.88 43 ILE B C 1
ATOM 1425 O O . ILE B 1 43 ? -4.535 -13.789 -4.094 1 97.88 43 ILE B O 1
ATOM 1429 N N . LEU B 1 44 ? -3.615 -11.836 -3.588 1 98.12 44 LEU B N 1
ATOM 1430 C CA . LEU B 1 44 ? -2.85 -12.352 -2.457 1 98.12 44 LEU B CA 1
ATOM 1431 C C . LEU B 1 44 ? -3.771 -12.984 -1.423 1 98.12 44 LEU B C 1
ATOM 1433 O O . LEU B 1 44 ? -3.502 -14.086 -0.939 1 98.12 44 LEU B O 1
ATOM 1437 N N . LEU B 1 45 ? -4.844 -12.289 -1.094 1 96.75 45 LEU B N 1
ATOM 1438 C CA . LEU B 1 45 ? -5.781 -12.766 -0.083 1 96.75 45 LEU B CA 1
ATOM 1439 C C . LEU B 1 45 ? -6.457 -14.055 -0.536 1 96.75 45 LEU B C 1
ATOM 1441 O O . LEU B 1 45 ? -6.602 -14.992 0.251 1 96.75 45 LEU B O 1
ATOM 1445 N N . VAL B 1 46 ? -6.867 -14.141 -1.795 1 97.75 46 VAL B N 1
ATOM 1446 C CA . VAL B 1 46 ? -7.547 -15.328 -2.307 1 97.75 46 VAL B CA 1
ATOM 1447 C C . VAL B 1 46 ? -6.562 -16.5 -2.385 1 97.75 46 VAL B C 1
ATOM 1449 O O . VAL B 1 46 ? -6.867 -17.609 -1.939 1 97.75 46 VAL B O 1
ATOM 1452 N N . LEU B 1 47 ? -5.344 -16.281 -2.82 1 98.38 47 LEU B N 1
ATOM 1453 C CA . LEU B 1 47 ? -4.371 -17.359 -2.986 1 98.38 47 LEU B CA 1
ATOM 1454 C C . LEU B 1 47 ? -3.928 -17.906 -1.634 1 98.38 47 LEU B C 1
ATOM 1456 O O . LEU B 1 47 ? -3.398 -19.016 -1.55 1 98.38 47 LEU B O 1
ATOM 1460 N N . ALA B 1 48 ? -4.074 -17.109 -0.623 1 98 48 ALA B N 1
ATOM 1461 C CA . ALA B 1 48 ? -3.729 -17.578 0.716 1 98 48 ALA B CA 1
ATOM 1462 C C . ALA B 1 48 ? -4.637 -18.719 1.146 1 98 48 ALA B C 1
ATOM 1464 O O . ALA B 1 48 ? -4.305 -19.469 2.064 1 98 48 ALA B O 1
ATOM 1465 N N . THR B 1 49 ? -5.77 -18.859 0.509 1 96.62 49 THR B N 1
ATOM 1466 C CA . THR B 1 49 ? -6.723 -19.906 0.883 1 96.62 49 THR B CA 1
ATOM 1467 C C . THR B 1 49 ? -6.363 -21.219 0.218 1 96.62 49 THR B C 1
ATOM 1469 O O . THR B 1 49 ? -6.918 -22.266 0.567 1 96.62 49 THR B O 1
ATOM 1472 N N . GLY B 1 50 ? -5.492 -21.203 -0.771 1 95.81 50 GLY B N 1
ATOM 1473 C CA . GLY B 1 50 ? -5.094 -22.422 -1.473 1 95.81 50 GLY B CA 1
ATOM 1474 C C . GLY B 1 50 ? -4.582 -22.156 -2.877 1 95.81 50 GLY B C 1
ATOM 1475 O O . GLY B 1 50 ? -4.145 -21.047 -3.184 1 95.81 50 GLY B O 1
ATOM 1476 N N . GLU B 1 51 ? -4.613 -23.266 -3.686 1 96.19 51 GLU B N 1
ATOM 1477 C CA . GLU B 1 51 ? -4.23 -23.156 -5.09 1 96.19 51 GLU B CA 1
ATOM 1478 C C . GLU B 1 51 ? -5.445 -22.922 -5.977 1 96.19 51 GLU B C 1
ATOM 1480 O O . GLU B 1 51 ? -6.512 -23.5 -5.758 1 96.19 51 GLU B O 1
ATOM 1485 N N . TRP B 1 52 ? -5.223 -22.062 -7.008 1 97.38 52 TRP B N 1
ATOM 1486 C CA . TRP B 1 52 ? -6.34 -21.672 -7.859 1 97.38 52 TRP B CA 1
ATOM 1487 C C . TRP B 1 52 ? -5.938 -21.703 -9.336 1 97.38 52 TRP B C 1
ATOM 1489 O O . TRP B 1 52 ? -4.832 -21.297 -9.688 1 97.38 52 TRP B O 1
ATOM 1499 N N . ARG B 1 53 ? -6.895 -22.219 -10.109 1 97.38 53 ARG B N 1
ATOM 1500 C CA . ARG B 1 53 ? -6.73 -22.062 -11.547 1 97.38 53 ARG B CA 1
ATOM 1501 C C . ARG B 1 53 ? -7.094 -20.641 -11.984 1 97.38 53 ARG B C 1
ATOM 1503 O O . ARG B 1 53 ? -7.887 -19.969 -11.328 1 97.38 53 ARG B O 1
ATOM 1510 N N . HIS B 1 54 ? -6.562 -20.234 -13.117 1 98.12 54 HIS B N 1
ATOM 1511 C CA . HIS B 1 54 ? -6.703 -18.859 -13.594 1 98.12 54 HIS B CA 1
ATOM 1512 C C . HIS B 1 54 ? -8.172 -18.469 -13.711 1 98.12 54 HIS B C 1
ATOM 1514 O O . HIS B 1 54 ? -8.586 -17.438 -13.172 1 98.12 54 HIS B O 1
ATOM 1520 N N . ALA B 1 55 ? -8.977 -19.281 -14.297 1 97.12 55 ALA B N 1
ATOM 1521 C CA . ALA B 1 55 ? -10.375 -18.953 -14.562 1 97.12 55 ALA B CA 1
ATOM 1522 C C . ALA B 1 55 ? -11.172 -18.859 -13.273 1 97.12 55 ALA B C 1
ATOM 1524 O O . ALA B 1 55 ? -12.023 -17.984 -13.117 1 97.12 55 ALA B O 1
ATOM 1525 N N . GLU B 1 56 ? -10.969 -19.766 -12.398 1 96.62 56 GLU B N 1
ATOM 1526 C CA . GLU B 1 56 ? -11.641 -19.781 -11.109 1 96.62 56 GLU B CA 1
ATOM 1527 C C . GLU B 1 56 ? -11.25 -18.562 -10.273 1 96.62 56 GLU B C 1
ATOM 1529 O O . GLU B 1 56 ? -12.094 -17.953 -9.617 1 96.62 56 GLU B O 1
ATOM 1534 N N . LEU B 1 57 ? -9.969 -18.234 -10.273 1 97.56 57 LEU B N 1
ATOM 1535 C CA . LEU B 1 57 ? -9.469 -17.047 -9.586 1 97.56 57 LEU B CA 1
ATOM 1536 C C . LEU B 1 57 ? -10.133 -15.781 -10.125 1 97.56 57 LEU B C 1
ATOM 1538 O O . LEU B 1 57 ? -10.617 -14.953 -9.352 1 97.56 57 LEU B O 1
ATOM 1542 N N . ARG B 1 58 ? -10.195 -15.68 -11.398 1 97.19 58 ARG B N 1
ATOM 1543 C CA . ARG B 1 58 ? -10.805 -14.516 -12.039 1 97.19 58 ARG B CA 1
ATOM 1544 C C . ARG B 1 58 ? -12.258 -14.367 -11.625 1 97.19 58 ARG B C 1
ATOM 1546 O O . ARG B 1 58 ? -12.711 -13.266 -11.297 1 97.19 58 ARG B O 1
ATOM 1553 N N . ARG B 1 59 ? -12.977 -15.5 -11.617 1 95 59 ARG B N 1
ATOM 1554 C CA . ARG B 1 59 ? -14.383 -15.492 -11.227 1 95 59 ARG B CA 1
ATOM 1555 C C . ARG B 1 59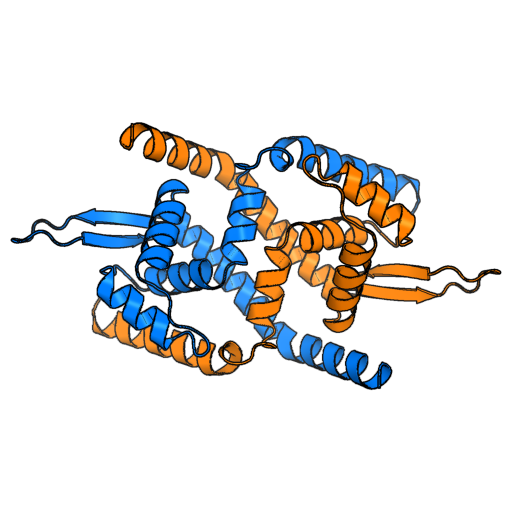 ? -14.547 -15.047 -9.773 1 95 59 ARG B C 1
ATOM 1557 O O . ARG B 1 59 ? -15.43 -14.25 -9.461 1 95 59 ARG B O 1
ATOM 1564 N N . THR B 1 60 ? -13.703 -15.602 -8.953 1 94.88 60 THR B N 1
ATOM 1565 C CA . THR B 1 60 ? -13.758 -15.281 -7.535 1 94.88 60 THR B CA 1
ATOM 1566 C C . THR B 1 60 ? -13.461 -13.805 -7.301 1 94.88 60 THR B C 1
ATOM 1568 O O . THR B 1 60 ? -14.172 -13.133 -6.555 1 94.88 60 THR B O 1
ATOM 1571 N N . LEU B 1 61 ? -12.422 -13.227 -7.941 1 95.12 61 LEU B N 1
ATOM 1572 C CA . LEU B 1 61 ? -12.047 -11.82 -7.809 1 95.12 61 LEU B CA 1
ATOM 1573 C C . LEU B 1 61 ? -13.172 -10.914 -8.289 1 95.12 61 LEU B C 1
ATOM 1575 O O . LEU B 1 61 ? -13.438 -9.867 -7.691 1 95.12 61 LEU B O 1
ATOM 1579 N N . ALA B 1 62 ? -13.828 -11.281 -9.367 1 91.5 62 ALA B N 1
ATOM 1580 C CA . ALA B 1 62 ? -14.961 -10.523 -9.883 1 91.5 62 ALA B CA 1
ATOM 1581 C C . ALA B 1 62 ? -16.094 -10.461 -8.859 1 91.5 62 ALA B C 1
ATOM 1583 O O . ALA B 1 62 ? -16.781 -9.445 -8.758 1 91.5 62 ALA B O 1
ATOM 1584 N N . GLN B 1 63 ? -16.25 -11.508 -8.141 1 89.31 63 GLN B N 1
ATOM 1585 C CA . GLN B 1 63 ? -17.297 -11.57 -7.121 1 89.31 63 GLN B CA 1
ATOM 1586 C C . GLN B 1 63 ? -16.953 -10.688 -5.922 1 89.31 63 GLN B C 1
ATOM 1588 O O . GLN B 1 63 ? -17.844 -10.125 -5.281 1 89.31 63 GLN B O 1
ATOM 1593 N N . LEU B 1 64 ? -15.703 -10.617 -5.656 1 89.31 64 LEU B N 1
ATOM 1594 C CA . LEU B 1 64 ? -15.242 -9.883 -4.484 1 89.31 64 LEU B CA 1
ATOM 1595 C C . LEU B 1 64 ? -15.211 -8.383 -4.758 1 89.31 64 LEU B C 1
ATOM 1597 O O . LEU B 1 64 ? -15.227 -7.578 -3.826 1 89.31 64 LEU B O 1
ATOM 1601 N N . SER B 1 65 ? -15.148 -7.969 -6.012 1 83.88 65 SER B N 1
ATOM 1602 C CA . SER B 1 65 ? -15.094 -6.559 -6.383 1 83.88 65 SER B CA 1
ATOM 1603 C C . SER B 1 65 ? -16.422 -6.094 -6.969 1 83.88 65 SER B C 1
ATOM 1605 O O . SER B 1 65 ? -16.891 -6.637 -7.977 1 83.88 65 SER B O 1
ATOM 1607 N N . ALA B 1 66 ? -17.141 -5.336 -6.348 1 73 66 ALA B N 1
ATOM 1608 C CA . ALA B 1 66 ? -18.469 -4.887 -6.797 1 73 66 ALA B CA 1
ATOM 1609 C C . ALA B 1 66 ? -18.344 -3.795 -7.855 1 73 66 ALA B C 1
ATOM 1611 O O . ALA B 1 66 ? -19.25 -3.582 -8.648 1 73 66 ALA B O 1
ATOM 1612 N N . GLU B 1 67 ? -17.281 -3.176 -7.945 1 73.44 67 GLU B N 1
ATOM 1613 C CA . GLU B 1 67 ? -17.156 -1.984 -8.781 1 73.44 67 GLU B CA 1
ATOM 1614 C C . GLU B 1 67 ? -16.688 -2.344 -10.188 1 73.44 67 GLU B C 1
ATOM 1616 O O . GLU B 1 67 ? -17.141 -1.75 -11.172 1 73.44 67 GLU B O 1
ATOM 1621 N N . GLN B 1 68 ? -15.797 -3.279 -10.312 1 77.56 68 GLN B N 1
ATOM 1622 C CA . GLN B 1 68 ? -15.219 -3.625 -11.609 1 77.56 68 GLN B CA 1
ATOM 1623 C C . GLN B 1 68 ? -14.812 -5.094 -11.648 1 77.56 68 GLN B C 1
ATOM 1625 O O . GLN B 1 68 ? -14.375 -5.652 -10.641 1 77.56 68 GLN B O 1
ATOM 1630 N N . ALA B 1 69 ? -14.992 -5.641 -12.805 1 89.94 69 ALA B N 1
ATOM 1631 C CA . ALA B 1 69 ? -14.453 -6.98 -13.031 1 89.94 69 ALA B CA 1
ATOM 1632 C C . ALA B 1 69 ? -13.023 -6.918 -13.555 1 89.94 69 ALA B C 1
ATOM 1634 O O . ALA B 1 69 ? -12.688 -6.055 -14.367 1 89.94 69 ALA B O 1
ATOM 1635 N N . ILE B 1 70 ? -12.227 -7.715 -13 1 94.5 70 ILE B N 1
ATOM 1636 C CA . ILE B 1 70 ? -10.852 -7.789 -13.484 1 94.5 70 ILE B CA 1
ATOM 1637 C C . ILE B 1 70 ? -10.828 -8.445 -14.859 1 94.5 70 ILE B C 1
ATOM 1639 O O . ILE B 1 70 ? -11.492 -9.453 -15.086 1 94.5 70 ILE B O 1
ATOM 1643 N N . SER B 1 71 ? -10.133 -7.93 -15.844 1 96.19 71 SER B N 1
ATOM 1644 C CA . SER B 1 71 ? -9.969 -8.547 -17.156 1 96.19 71 SER B CA 1
ATOM 1645 C C . SER B 1 71 ? -8.969 -9.695 -17.109 1 96.19 71 SER B C 1
ATOM 1647 O O . SER B 1 71 ? -8.141 -9.766 -16.203 1 96.19 71 SER B O 1
ATOM 1649 N N . GLN B 1 72 ? -9.055 -10.57 -18.109 1 96.88 72 GLN B N 1
ATOM 1650 C CA . GLN B 1 72 ? -8.102 -11.664 -18.234 1 96.88 72 GLN B CA 1
ATOM 1651 C C . GLN B 1 72 ? -6.672 -11.148 -18.344 1 96.88 72 GLN B C 1
ATOM 1653 O O . GLN B 1 72 ? -5.758 -11.688 -17.703 1 96.88 72 GLN B O 1
ATOM 1658 N N . ARG B 1 73 ? -6.523 -10.18 -19.109 1 97.5 73 ARG B N 1
ATOM 1659 C CA . ARG B 1 73 ? -5.199 -9.602 -19.328 1 97.5 73 ARG B CA 1
ATOM 1660 C C . ARG B 1 73 ? -4.602 -9.062 -18.047 1 97.5 73 ARG B C 1
ATOM 1662 O O . ARG B 1 73 ? -3.439 -9.32 -17.734 1 97.5 73 ARG B O 1
ATOM 1669 N N . VAL B 1 74 ? -5.363 -8.297 -17.281 1 97.31 74 VAL B N 1
ATOM 1670 C CA . VAL B 1 74 ? -4.895 -7.684 -16.047 1 97.31 74 VAL B CA 1
ATOM 1671 C C . VAL B 1 74 ? -4.527 -8.773 -15.039 1 97.31 74 VAL B C 1
ATOM 1673 O O . VAL B 1 74 ? -3.484 -8.688 -14.383 1 97.31 74 VAL B O 1
ATOM 1676 N N . LEU B 1 75 ? -5.391 -9.781 -14.906 1 98.31 75 LEU B N 1
ATOM 1677 C CA . LEU B 1 75 ? -5.078 -10.875 -13.992 1 98.31 75 LEU B CA 1
ATOM 1678 C C . LEU B 1 75 ? -3.77 -11.555 -14.383 1 98.31 75 LEU B C 1
ATOM 1680 O O . LEU B 1 75 ? -2.93 -11.828 -13.523 1 98.31 75 LEU B O 1
ATOM 1684 N N . THR B 1 76 ? -3.58 -11.852 -15.68 1 98.44 76 THR B N 1
ATOM 1685 C CA . THR B 1 76 ? -2.357 -12.477 -16.172 1 98.44 76 THR B CA 1
ATOM 1686 C C . THR B 1 76 ? -1.137 -11.633 -15.805 1 98.44 76 THR B C 1
ATOM 1688 O O . THR B 1 76 ? -0.144 -12.156 -15.297 1 98.44 76 THR B O 1
ATOM 1691 N N . LEU B 1 77 ? -1.239 -10.359 -16.047 1 98.19 77 LEU B N 1
ATOM 1692 C CA . LEU B 1 77 ? -0.138 -9.445 -15.75 1 98.19 77 LEU B CA 1
ATOM 1693 C C . LEU B 1 77 ? 0.16 -9.414 -14.258 1 98.19 77 LEU B C 1
ATOM 1695 O O . LEU B 1 77 ? 1.324 -9.438 -13.852 1 98.19 77 LEU B O 1
ATOM 1699 N N . LYS B 1 78 ? -0.873 -9.352 -13.391 1 98.12 78 LYS B N 1
ATOM 1700 C CA . LYS B 1 78 ? -0.682 -9.328 -11.945 1 98.12 78 LYS B CA 1
ATOM 1701 C C . LYS B 1 78 ? -0.024 -10.617 -11.461 1 98.12 78 LYS B C 1
ATOM 1703 O O . LYS B 1 78 ? 0.898 -10.578 -10.641 1 98.12 78 LYS B O 1
ATOM 1708 N N . LEU B 1 79 ? -0.505 -11.758 -11.969 1 98.69 79 LEU B N 1
ATOM 1709 C CA . LEU B 1 79 ? 0.06 -13.047 -11.57 1 98.69 79 LEU B CA 1
ATOM 1710 C C . LEU B 1 79 ? 1.522 -13.148 -11.984 1 98.69 79 LEU B C 1
ATOM 1712 O O . LEU B 1 79 ? 2.355 -13.648 -11.227 1 98.69 79 LEU B O 1
ATOM 1716 N N . ARG B 1 80 ? 1.808 -12.688 -13.18 1 98.19 80 ARG B N 1
ATOM 1717 C CA . ARG B 1 80 ? 3.184 -12.711 -13.664 1 98.19 80 ARG B CA 1
ATOM 1718 C C . ARG B 1 80 ? 4.086 -11.852 -12.781 1 98.19 80 ARG B C 1
ATOM 1720 O O . ARG B 1 80 ? 5.207 -12.25 -12.461 1 98.19 80 ARG B O 1
ATOM 1727 N N . THR B 1 81 ? 3.658 -10.656 -12.43 1 97.38 81 THR B N 1
ATOM 1728 C CA . THR B 1 81 ? 4.422 -9.758 -11.57 1 97.38 81 THR B CA 1
ATOM 1729 C C . THR B 1 81 ? 4.656 -10.391 -10.203 1 97.38 81 THR B C 1
ATOM 1731 O O . THR B 1 81 ? 5.773 -10.352 -9.68 1 97.38 81 THR B O 1
ATOM 1734 N N . LEU B 1 82 ? 3.654 -10.977 -9.625 1 98.5 82 LEU B N 1
ATOM 1735 C CA . LEU B 1 82 ? 3.75 -11.617 -8.32 1 98.5 82 LEU B CA 1
ATOM 1736 C C . LEU B 1 82 ? 4.676 -12.828 -8.375 1 98.5 82 LEU B C 1
ATOM 1738 O O . LEU B 1 82 ? 5.371 -13.125 -7.398 1 98.5 82 LEU B O 1
ATOM 1742 N N . GLU B 1 83 ? 4.609 -13.555 -9.492 1 98.5 83 GLU B N 1
ATOM 1743 C CA . GLU B 1 83 ? 5.531 -14.664 -9.711 1 98.5 83 GLU B CA 1
ATOM 1744 C C . GLU B 1 83 ? 6.973 -14.172 -9.812 1 98.5 83 GLU B C 1
ATOM 1746 O O . GLU B 1 83 ? 7.867 -14.727 -9.164 1 98.5 83 GLU B O 1
ATOM 1751 N N . ARG B 1 84 ? 7.176 -13.141 -10.555 1 97.75 84 ARG B N 1
ATOM 1752 C CA . ARG B 1 84 ? 8.508 -12.57 -10.727 1 97.75 84 ARG B CA 1
ATOM 1753 C C . ARG B 1 84 ? 9.094 -12.125 -9.398 1 97.75 84 ARG B C 1
ATOM 1755 O O . ARG B 1 84 ? 10.281 -12.336 -9.125 1 97.75 84 ARG B O 1
ATOM 1762 N N . ASP B 1 85 ? 8.242 -11.547 -8.562 1 97.19 85 ASP B N 1
ATOM 1763 C CA . ASP B 1 85 ? 8.719 -11 -7.293 1 97.19 85 ASP B CA 1
ATOM 1764 C C . ASP B 1 85 ? 8.867 -12.102 -6.246 1 97.19 85 ASP B C 1
ATOM 1766 O O . ASP B 1 85 ? 9.312 -11.844 -5.125 1 97.19 85 ASP B O 1
ATOM 1770 N N . GLY B 1 86 ? 8.422 -13.305 -6.57 1 98.44 86 GLY B N 1
ATOM 1771 C CA . GLY B 1 86 ? 8.68 -14.445 -5.707 1 98.44 86 GLY B CA 1
ATOM 1772 C C . GLY B 1 86 ? 7.559 -14.711 -4.715 1 98.44 86 GLY B C 1
ATOM 1773 O O . GLY B 1 86 ? 7.734 -15.469 -3.76 1 98.44 86 GLY B O 1
ATOM 1774 N N . PHE B 1 87 ? 6.402 -14.102 -4.938 1 98.75 87 PHE B N 1
ATOM 1775 C CA . PHE B 1 87 ? 5.32 -14.234 -3.967 1 98.75 87 PHE B CA 1
ATOM 1776 C C . PHE B 1 87 ? 4.344 -15.32 -4.391 1 98.75 87 PHE B C 1
ATOM 1778 O O . PHE B 1 87 ? 3.625 -15.875 -3.557 1 98.75 87 PHE B O 1
ATOM 1785 N N . VAL B 1 88 ? 4.289 -15.641 -5.699 1 98.81 88 VAL B N 1
ATOM 1786 C CA . VAL B 1 88 ? 3.346 -16.609 -6.25 1 98.81 88 VAL B CA 1
ATOM 1787 C C . VAL B 1 88 ? 4.102 -17.672 -7.051 1 98.81 88 VAL B C 1
ATOM 1789 O O . VAL B 1 88 ? 5.07 -17.359 -7.75 1 98.81 88 VAL B O 1
ATOM 1792 N N . PHE B 1 89 ? 3.713 -18.875 -6.91 1 98.62 89 PHE B N 1
ATOM 1793 C CA . PHE B 1 89 ? 4.238 -19.906 -7.797 1 98.62 89 PHE B CA 1
ATOM 1794 C C . PHE B 1 89 ? 3.188 -20.328 -8.812 1 98.62 89 PHE B C 1
ATOM 1796 O O . PHE B 1 89 ? 1.987 -20.219 -8.562 1 98.62 89 PHE B O 1
ATOM 1803 N N . ARG B 1 90 ? 3.578 -20.656 -9.891 1 97.81 90 ARG B N 1
ATOM 1804 C CA . ARG B 1 90 ? 2.812 -21.297 -10.961 1 97.81 90 ARG B CA 1
ATOM 1805 C C . ARG B 1 90 ? 3.158 -22.766 -11.078 1 97.81 90 ARG B C 1
ATOM 1807 O O . ARG B 1 90 ? 4.316 -23.125 -11.297 1 97.81 90 ARG B O 1
ATOM 1814 N N . LYS B 1 91 ? 2.229 -23.656 -10.961 1 97.56 91 LYS B N 1
ATOM 1815 C CA . LYS B 1 91 ? 2.457 -25.094 -10.93 1 97.56 91 LYS B CA 1
ATOM 1816 C C . LYS B 1 91 ? 1.686 -25.797 -12.047 1 97.56 91 LYS B C 1
ATOM 1818 O O . LYS B 1 91 ? 0.513 -25.5 -12.281 1 97.56 91 LYS B O 1
ATOM 1823 N N . ILE B 1 92 ? 2.314 -26.688 -12.742 1 96.38 92 ILE B N 1
ATOM 1824 C CA . ILE B 1 92 ? 1.679 -27.516 -13.766 1 96.38 92 ILE B CA 1
ATOM 1825 C C . ILE B 1 92 ? 1.42 -28.922 -13.203 1 96.38 92 ILE B C 1
ATOM 1827 O O . ILE B 1 92 ? 2.344 -29.578 -12.734 1 96.38 92 ILE B O 1
ATOM 1831 N N . SER B 1 93 ? 0.181 -29.312 -13.188 1 93.25 93 SER B N 1
ATOM 1832 C CA . SER B 1 93 ? -0.176 -30.609 -12.648 1 93.25 93 SER B CA 1
ATOM 1833 C C . SER B 1 93 ? 0.151 -31.734 -13.641 1 93.25 93 SER B C 1
ATOM 1835 O O . SER B 1 93 ? 0.323 -31.469 -14.836 1 93.25 93 SER B O 1
ATOM 1837 N N . ALA B 1 94 ? 0.261 -32.938 -13.133 1 92 94 ALA B N 1
ATOM 1838 C CA . ALA B 1 94 ? 0.573 -34.094 -13.938 1 92 94 ALA B CA 1
ATOM 1839 C C . ALA B 1 94 ? -0.682 -34.656 -14.609 1 92 94 ALA B C 1
ATOM 1841 O O . ALA B 1 94 ? -0.615 -35.625 -15.352 1 92 94 ALA B O 1
ATOM 1842 N N . ASP B 1 95 ? -1.673 -34 -14.484 1 89.62 95 ASP B N 1
ATOM 1843 C CA . ASP B 1 95 ? -2.936 -34.438 -15.07 1 89.62 95 ASP B CA 1
ATOM 1844 C C . ASP B 1 95 ? -2.861 -34.438 -16.594 1 89.62 95 ASP B C 1
ATOM 1846 O O . ASP B 1 95 ? -1.894 -33.938 -17.172 1 89.62 95 ASP B O 1
ATOM 1850 N N . VAL B 1 96 ? -3.822 -35.281 -17.219 1 92.12 96 VAL B N 1
ATOM 1851 C CA . VAL B 1 96 ? -3.998 -35.281 -18.672 1 92.12 96 VAL B CA 1
ATOM 1852 C C . VAL B 1 96 ? -5.406 -34.781 -19.016 1 92.12 96 VAL B C 1
ATOM 1854 O O . VAL B 1 96 ? -6.391 -35.469 -18.719 1 92.12 96 VAL B O 1
ATOM 1857 N N . PRO B 1 97 ? -5.516 -33.469 -19.656 1 94.25 97 PRO B N 1
ATOM 1858 C CA . PRO B 1 97 ? -4.473 -32.5 -19.984 1 94.25 97 PRO B CA 1
ATOM 1859 C C . PRO B 1 97 ? -3.916 -31.812 -18.75 1 94.25 97 PRO B C 1
ATOM 1861 O O . PRO B 1 97 ? -4.609 -31.688 -17.734 1 94.25 97 PRO B O 1
ATOM 1864 N N . PRO B 1 98 ? -2.734 -31.359 -18.922 1 95.5 98 PRO B N 1
ATOM 1865 C CA . PRO B 1 98 ? -2.129 -30.656 -17.797 1 95.5 98 PRO B CA 1
ATOM 1866 C C . PRO B 1 98 ? -2.934 -29.438 -17.344 1 95.5 98 PRO B C 1
ATOM 1868 O O . PRO B 1 98 ? -3.578 -28.797 -18.172 1 95.5 98 PRO B O 1
ATOM 1871 N N . ARG B 1 99 ? -2.959 -29.188 -16.078 1 94.5 99 ARG B N 1
ATOM 1872 C CA . ARG B 1 99 ? -3.629 -28.016 -15.516 1 94.5 99 ARG B CA 1
ATOM 1873 C C . ARG B 1 99 ? -2.635 -27.109 -14.805 1 94.5 99 ARG B C 1
ATOM 1875 O O . ARG B 1 99 ? -1.711 -27.578 -14.141 1 94.5 99 ARG B O 1
ATOM 1882 N N . VAL B 1 100 ? -2.861 -25.844 -14.984 1 96.94 100 VAL B N 1
ATOM 1883 C CA . VAL B 1 100 ? -2.006 -24.844 -14.336 1 96.94 100 VAL B CA 1
ATOM 1884 C C . VAL B 1 100 ? -2.727 -24.25 -13.133 1 96.94 100 VAL B C 1
ATOM 1886 O O . VAL B 1 100 ? -3.906 -23.906 -13.219 1 96.94 100 VAL B O 1
ATOM 1889 N N . SER B 1 101 ? -2.025 -24.203 -12.055 1 97.94 101 SER B N 1
ATOM 1890 C CA . SER B 1 101 ? -2.576 -23.578 -10.859 1 97.94 101 SER B CA 1
ATOM 1891 C C . SER B 1 101 ? -1.588 -22.594 -10.242 1 97.94 101 SER B C 1
ATOM 1893 O O . SER B 1 101 ? -0.402 -22.609 -10.578 1 97.94 101 SER B O 1
ATOM 1895 N N . TYR B 1 102 ? -2.076 -21.719 -9.453 1 98.5 102 TYR B N 1
ATOM 1896 C CA . TYR B 1 102 ? -1.296 -20.703 -8.766 1 98.5 102 TYR B CA 1
ATOM 1897 C C . TYR B 1 102 ? -1.479 -20.797 -7.258 1 98.5 102 TYR B C 1
ATOM 1899 O O . TYR B 1 102 ? -2.584 -21.047 -6.773 1 98.5 102 TYR B O 1
ATOM 1907 N N . GLY B 1 103 ? -0.437 -20.531 -6.512 1 98.5 103 GLY B N 1
ATOM 1908 C CA . GLY B 1 103 ? -0.463 -20.469 -5.059 1 98.5 103 GLY B CA 1
ATOM 1909 C C . GLY B 1 103 ? 0.615 -19.562 -4.484 1 98.5 103 GLY B C 1
ATOM 1910 O O . GLY B 1 103 ? 1.395 -18.969 -5.23 1 98.5 103 GLY B O 1
ATOM 1911 N N . LEU B 1 104 ? 0.652 -19.438 -3.18 1 98.69 104 LEU B N 1
ATOM 1912 C CA . LEU B 1 104 ? 1.643 -18.578 -2.539 1 98.69 104 LEU B CA 1
ATOM 1913 C C . LEU B 1 104 ? 2.904 -19.359 -2.201 1 98.69 104 LEU B C 1
ATOM 1915 O O . LEU B 1 104 ? 2.826 -20.516 -1.757 1 98.69 104 LEU B O 1
ATOM 1919 N N . THR B 1 105 ? 4.047 -18.797 -2.508 1 98.75 105 THR B N 1
ATOM 1920 C CA . THR B 1 105 ? 5.305 -19.297 -1.963 1 98.75 105 THR B CA 1
ATOM 1921 C C . THR B 1 105 ? 5.395 -19 -0.466 1 98.75 105 THR B C 1
ATOM 1923 O O . THR B 1 105 ? 4.547 -18.312 0.091 1 98.75 105 THR B O 1
ATOM 1926 N N . PRO B 1 106 ? 6.43 -19.547 0.195 1 98.5 106 PRO B N 1
ATOM 1927 C CA . PRO B 1 106 ? 6.625 -19.156 1.589 1 98.5 106 PRO B CA 1
ATOM 1928 C C . PRO B 1 106 ? 6.781 -17.641 1.75 1 98.5 106 PRO B C 1
ATOM 1930 O O . PRO B 1 106 ? 6.215 -17.047 2.676 1 98.5 106 PRO B O 1
ATOM 1933 N N . LEU B 1 107 ? 7.504 -16.984 0.818 1 98.5 107 LEU B N 1
ATOM 1934 C CA . LEU B 1 107 ? 7.648 -15.539 0.835 1 98.5 107 LEU B CA 1
ATOM 1935 C C . LEU B 1 107 ? 6.293 -14.859 0.654 1 98.5 107 LEU B C 1
ATOM 1937 O O . LEU B 1 107 ? 6.008 -13.852 1.309 1 98.5 107 LEU B O 1
ATOM 1941 N N . GLY B 1 108 ? 5.473 -15.383 -0.247 1 98.69 108 GLY B N 1
ATOM 1942 C CA . GLY B 1 108 ? 4.125 -14.875 -0.463 1 98.69 108 GLY B CA 1
ATOM 1943 C C . GLY B 1 108 ? 3.244 -14.992 0.765 1 98.69 108 GLY B C 1
ATOM 1944 O O . GLY B 1 108 ? 2.439 -14.102 1.042 1 98.69 108 GLY B O 1
ATOM 1945 N N . ARG B 1 109 ? 3.398 -16.078 1.504 1 98.56 109 ARG B N 1
ATOM 1946 C CA . ARG B 1 109 ? 2.637 -16.266 2.732 1 98.56 109 ARG B CA 1
ATOM 1947 C C . ARG B 1 109 ? 3.049 -15.258 3.797 1 98.56 109 ARG B C 1
ATOM 1949 O O . ARG B 1 109 ? 2.207 -14.773 4.555 1 98.56 109 ARG B O 1
ATOM 1956 N N . ASP B 1 110 ? 4.352 -14.992 3.822 1 98.25 110 ASP B N 1
ATOM 1957 C CA . ASP B 1 110 ? 4.824 -13.953 4.738 1 98.25 110 ASP B CA 1
ATOM 1958 C C . ASP B 1 110 ? 4.219 -12.594 4.398 1 98.25 110 ASP B C 1
ATOM 1960 O O . ASP B 1 110 ? 3.781 -11.867 5.285 1 98.25 110 ASP B O 1
ATOM 1964 N N . LEU B 1 111 ? 4.219 -12.273 3.135 1 98.25 111 LEU B N 1
ATOM 1965 C CA . LEU B 1 111 ? 3.637 -11.008 2.691 1 98.25 111 LEU B CA 1
ATOM 1966 C C . LEU B 1 111 ? 2.15 -10.953 3.025 1 98.25 111 LEU B C 1
ATOM 1968 O O . LEU B 1 111 ? 1.646 -9.906 3.445 1 98.25 111 LEU B O 1
ATOM 1972 N N . HIS B 1 112 ? 1.467 -12.047 2.801 1 98.12 112 HIS B N 1
ATOM 1973 C CA . HIS B 1 112 ? 0.063 -12.125 3.189 1 98.12 112 HIS B CA 1
ATOM 1974 C C . HIS B 1 112 ? -0.12 -11.789 4.664 1 98.12 112 HIS B C 1
ATOM 1976 O O . HIS B 1 112 ? -1.054 -11.07 5.027 1 98.12 112 HIS B O 1
ATOM 1982 N N . GLY B 1 113 ? 0.763 -12.328 5.477 1 98 113 GLY B N 1
ATOM 1983 C CA . GLY B 1 113 ? 0.703 -12 6.895 1 98 113 GLY B CA 1
ATOM 1984 C C . GLY B 1 113 ? 0.826 -10.516 7.172 1 98 113 GLY B C 1
ATOM 1985 O O . GLY B 1 113 ? 0.098 -9.969 8.008 1 98 113 GLY B O 1
ATOM 1986 N N . GLU B 1 114 ? 1.734 -9.852 6.523 1 97.75 114 GLU B N 1
ATOM 1987 C CA . GLU B 1 114 ? 1.904 -8.414 6.664 1 97.75 114 GLU B CA 1
ATOM 1988 C C . GLU B 1 114 ? 0.658 -7.66 6.199 1 97.75 114 GLU B C 1
ATOM 1990 O O . GLU B 1 114 ? 0.209 -6.727 6.863 1 97.75 114 GLU B O 1
ATOM 1995 N N . ALA B 1 115 ? 0.089 -8.016 5.043 1 96.62 115 ALA B N 1
ATOM 1996 C CA . ALA B 1 115 ? -1.112 -7.387 4.504 1 96.62 115 ALA B CA 1
ATOM 1997 C C . ALA B 1 115 ? -2.289 -7.535 5.461 1 96.62 115 ALA B C 1
ATOM 1999 O O . ALA B 1 115 ? -3.002 -6.566 5.734 1 96.62 115 ALA B O 1
ATOM 2000 N N . ARG B 1 116 ? -2.438 -8.758 5.98 1 95.75 116 ARG B N 1
ATOM 2001 C CA . ARG B 1 116 ? -3.545 -9.039 6.887 1 95.75 116 ARG B CA 1
ATOM 2002 C C . ARG B 1 116 ? -3.426 -8.219 8.164 1 95.75 116 ARG B C 1
ATOM 2004 O O . ARG B 1 116 ? -4.418 -7.676 8.656 1 95.75 116 ARG B O 1
ATOM 2011 N N . ARG B 1 117 ? -2.254 -8.156 8.656 1 96.12 117 ARG B N 1
ATOM 2012 C CA . ARG B 1 117 ? -2.025 -7.363 9.859 1 96.12 117 ARG B CA 1
ATOM 2013 C C . ARG B 1 117 ? -2.389 -5.902 9.633 1 96.12 117 ARG B C 1
ATOM 2015 O O . ARG B 1 117 ? -3.016 -5.27 10.484 1 96.12 117 ARG B O 1
ATOM 2022 N N . LEU B 1 118 ? -2.002 -5.383 8.531 1 96.5 118 LEU B N 1
ATOM 2023 C CA . LEU B 1 118 ? -2.291 -3.99 8.203 1 96.5 118 LEU B CA 1
ATOM 2024 C C . LEU B 1 118 ? -3.789 -3.773 8.023 1 96.5 118 LEU B C 1
ATOM 2026 O O . LEU B 1 118 ? -4.352 -2.812 8.555 1 96.5 118 LEU B O 1
ATOM 2030 N N . ILE B 1 119 ? -4.422 -4.625 7.336 1 94.69 119 ILE B N 1
ATOM 2031 C CA . ILE B 1 119 ? -5.859 -4.539 7.109 1 94.69 119 ILE B CA 1
ATOM 2032 C C . ILE B 1 119 ? -6.598 -4.586 8.445 1 94.69 119 ILE B C 1
ATOM 2034 O O . ILE B 1 119 ? -7.52 -3.799 8.68 1 94.69 119 ILE B O 1
ATOM 2038 N N . ASP B 1 120 ? -6.188 -5.5 9.297 1 95.38 120 ASP B N 1
ATOM 2039 C CA . ASP B 1 120 ? -6.801 -5.609 10.617 1 95.38 120 ASP B CA 1
ATOM 2040 C C . ASP B 1 120 ? -6.621 -4.316 11.414 1 95.38 120 ASP B C 1
ATOM 2042 O O . ASP B 1 120 ? -7.539 -3.879 12.109 1 95.38 120 ASP B O 1
ATOM 2046 N N . TRP B 1 121 ? -5.434 -3.797 11.406 1 97.62 121 TRP B N 1
ATOM 2047 C CA . TRP B 1 121 ? -5.188 -2.525 12.078 1 97.62 121 TRP B CA 1
ATOM 2048 C C . TRP B 1 121 ? -6.117 -1.439 11.547 1 97.62 121 TRP B C 1
ATOM 2050 O O . TRP B 1 121 ? -6.711 -0.687 12.32 1 97.62 121 TRP B O 1
ATOM 2060 N N . ILE B 1 122 ? -6.266 -1.261 10.172 1 96.19 122 ILE B N 1
ATOM 2061 C CA . ILE B 1 122 ? -7.102 -0.233 9.562 1 96.19 122 ILE B CA 1
ATOM 2062 C C . ILE B 1 122 ? -8.547 -0.418 10.008 1 96.19 122 ILE B C 1
ATOM 2064 O O . ILE B 1 122 ? -9.227 0.551 10.359 1 96.19 1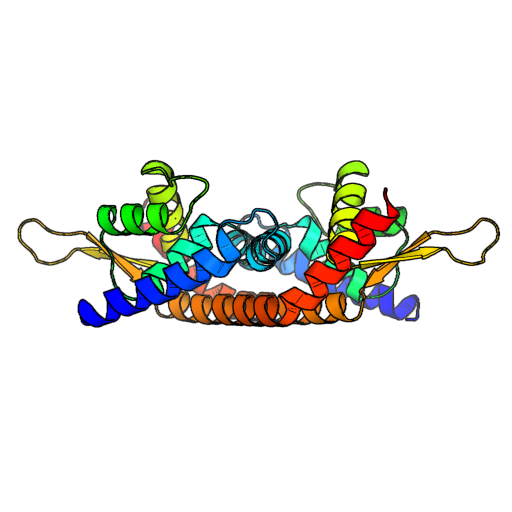22 ILE B O 1
ATOM 2068 N N . ASN B 1 123 ? -8.961 -1.703 9.969 1 93.75 123 ASN B N 1
ATOM 2069 C CA . ASN B 1 123 ? -10.32 -1.988 10.398 1 93.75 123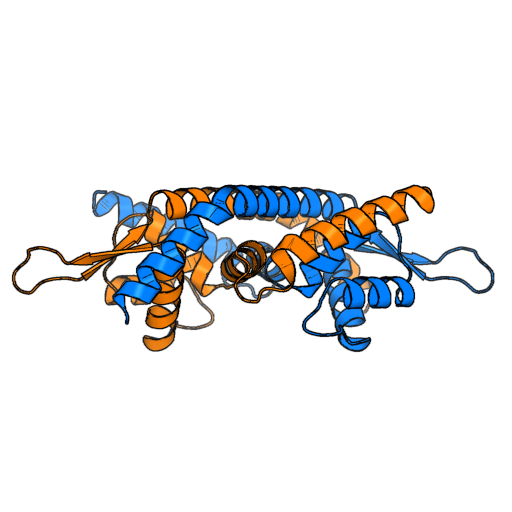 ASN B CA 1
ATOM 2070 C C . ASN B 1 123 ? -10.562 -1.559 11.844 1 93.75 123 ASN B C 1
ATOM 2072 O O . ASN B 1 123 ? -11.633 -1.038 12.172 1 93.75 123 ASN B O 1
ATOM 2076 N N . ALA B 1 124 ? -9.602 -1.754 12.664 1 96.25 124 ALA B N 1
ATOM 2077 C CA . ALA B 1 124 ? -9.703 -1.355 14.062 1 96.25 124 ALA B CA 1
ATOM 2078 C C . ALA B 1 124 ? -9.766 0.163 14.203 1 96.25 124 ALA B C 1
ATOM 2080 O O . ALA B 1 124 ? -10.375 0.682 15.141 1 96.25 124 ALA B O 1
ATOM 2081 N N . ARG B 1 125 ? -9.164 0.876 13.258 1 97 125 ARG B N 1
ATOM 2082 C CA . ARG B 1 125 ? -9.117 2.334 13.32 1 97 125 ARG B CA 1
ATOM 2083 C C . ARG B 1 125 ? -10.211 2.957 12.453 1 97 125 ARG B C 1
ATOM 2085 O O . ARG B 1 125 ? -10.352 4.18 12.422 1 97 125 ARG B O 1
ATOM 2092 N N . ALA B 1 126 ? -11 2.186 11.789 1 94.62 126 ALA B N 1
ATOM 2093 C CA . ALA B 1 126 ? -11.977 2.65 10.812 1 94.62 126 ALA B CA 1
ATOM 2094 C C . ALA B 1 126 ? -12.945 3.654 11.438 1 94.62 126 ALA B C 1
ATOM 2096 O O . ALA B 1 126 ? -13.242 4.691 10.836 1 94.62 126 ALA B O 1
ATOM 2097 N N . PRO B 1 127 ? -13.477 3.416 12.688 1 95.81 127 PRO B N 1
ATOM 2098 C CA . PRO B 1 127 ? -14.359 4.414 13.281 1 95.81 127 PRO B CA 1
ATOM 2099 C C . PRO B 1 127 ? -13.695 5.781 13.438 1 95.81 127 PRO B C 1
ATOM 2101 O O . PRO B 1 127 ? -14.312 6.809 13.156 1 95.81 127 PRO B O 1
ATOM 2104 N N . ALA B 1 128 ? -12.406 5.82 13.867 1 97.62 128 ALA B N 1
ATOM 2105 C CA . ALA B 1 128 ? -11.68 7.074 14.031 1 97.62 128 ALA B CA 1
ATOM 2106 C C . ALA B 1 128 ? -11.469 7.773 12.695 1 97.62 128 ALA B C 1
ATOM 2108 O O . ALA B 1 128 ? -11.586 9 12.602 1 97.62 128 ALA B O 1
ATOM 2109 N N . ILE B 1 129 ? -11.195 7.055 11.641 1 97.06 129 ILE B N 1
ATOM 2110 C CA . ILE B 1 129 ? -10.977 7.602 10.305 1 97.06 129 ILE B CA 1
ATOM 2111 C C . ILE B 1 129 ? -12.273 8.203 9.781 1 97.06 129 ILE B C 1
ATOM 2113 O O . ILE B 1 129 ? -12.281 9.32 9.258 1 97.06 129 ILE B O 1
ATOM 2117 N N . ARG B 1 130 ? -13.336 7.469 9.914 1 95.75 130 ARG B N 1
ATOM 2118 C CA . ARG B 1 130 ? -14.633 7.949 9.453 1 95.75 130 ARG B CA 1
ATOM 2119 C C . ARG B 1 130 ? -15.031 9.227 10.18 1 95.75 130 ARG B C 1
ATOM 2121 O O . ARG B 1 130 ? -15.594 10.141 9.578 1 95.75 130 ARG B O 1
ATOM 2128 N N . THR B 1 131 ? -14.789 9.242 11.453 1 97.44 131 THR B N 1
ATOM 2129 C CA . THR B 1 131 ? -15.094 10.438 12.234 1 97.44 131 THR B CA 1
ATOM 2130 C C . THR B 1 131 ? -14.281 11.625 11.734 1 97.44 131 THR B C 1
ATOM 2132 O O . THR B 1 131 ? -14.805 12.734 11.609 1 97.44 131 THR B O 1
ATOM 2135 N N . ALA B 1 132 ? -13.023 11.383 11.438 1 97.38 132 ALA B N 1
ATOM 2136 C CA . ALA B 1 132 ? -12.164 12.438 10.914 1 97.38 132 ALA B CA 1
ATOM 2137 C C . ALA B 1 132 ? -12.688 12.953 9.578 1 97.38 132 ALA B C 1
ATOM 2139 O O . ALA B 1 132 ? -12.742 14.164 9.352 1 97.38 132 ALA B O 1
ATOM 2140 N N . ARG B 1 133 ? -13.039 12.102 8.703 1 96.38 133 ARG B N 1
ATOM 2141 C CA . ARG B 1 133 ? -13.57 12.477 7.398 1 96.38 133 ARG B CA 1
ATOM 2142 C C . ARG B 1 133 ? -14.828 13.32 7.543 1 96.38 133 ARG B C 1
ATOM 2144 O O . ARG B 1 133 ? -14.977 14.344 6.871 1 96.38 133 ARG B O 1
ATOM 2151 N N . ALA B 1 134 ? -15.688 12.852 8.406 1 96.31 134 ALA B N 1
ATOM 2152 C CA . ALA B 1 134 ? -16.938 13.578 8.625 1 96.31 134 ALA B CA 1
ATOM 2153 C C . ALA B 1 134 ? -16.672 14.984 9.141 1 96.31 134 ALA B C 1
ATOM 2155 O O . ALA B 1 134 ? -17.297 15.945 8.688 1 96.31 134 ALA B O 1
ATOM 2156 N N . SER B 1 135 ? -15.797 15.07 10.117 1 96.94 135 SER B N 1
ATOM 2157 C CA . SER B 1 135 ? -15.453 16.359 10.688 1 96.94 135 SER B CA 1
ATOM 2158 C C . SER B 1 135 ? -14.82 17.281 9.648 1 96.94 135 SER B C 1
ATOM 2160 O O . SER B 1 135 ? -15.156 18.469 9.562 1 96.94 135 SER B O 1
ATOM 2162 N N . PHE B 1 136 ? -13.93 16.766 8.852 1 96.56 136 PHE B N 1
ATOM 2163 C CA . PHE B 1 136 ? -13.242 17.516 7.812 1 96.56 136 PHE B CA 1
ATOM 2164 C C . PHE B 1 136 ? -14.234 18.016 6.77 1 96.56 136 PHE B C 1
ATOM 2166 O O . PHE B 1 136 ? -14.227 19.203 6.414 1 96.56 136 PHE B O 1
ATOM 2173 N N . ASP B 1 137 ? -15.125 17.156 6.273 1 94.81 137 ASP B N 1
ATOM 2174 C CA . ASP B 1 137 ? -16.078 17.469 5.211 1 94.81 137 ASP B CA 1
ATOM 2175 C C . ASP B 1 137 ? -17.109 18.484 5.688 1 94.81 137 ASP B C 1
ATOM 2177 O O . ASP B 1 137 ? -17.578 19.312 4.91 1 94.81 137 ASP B O 1
ATOM 2181 N N . SER B 1 138 ? -17.438 18.391 6.945 1 94.81 138 SER B N 1
ATOM 2182 C CA . SER B 1 138 ? -18.406 19.328 7.516 1 94.81 138 SER B CA 1
ATOM 2183 C C . SER B 1 138 ? -17.812 20.734 7.637 1 94.81 138 SER B C 1
ATOM 2185 O O . SER B 1 138 ? -18.531 21.734 7.555 1 94.81 138 SER B O 1
ATOM 2187 N N . ALA B 1 139 ? -16.562 20.781 7.918 1 91.56 139 ALA B N 1
ATOM 2188 C CA . ALA B 1 139 ? -15.898 22.078 8.07 1 91.56 139 ALA B CA 1
ATOM 2189 C C . ALA B 1 139 ? -15.719 22.766 6.715 1 91.56 139 ALA B C 1
ATOM 2191 O O . ALA B 1 139 ? -15.562 23.984 6.648 1 91.56 139 ALA B O 1
ATOM 2192 N N . GLU B 1 140 ? -15.641 22.016 5.695 1 85.94 140 GLU B N 1
ATOM 2193 C CA . GLU B 1 140 ? -15.461 22.578 4.359 1 85.94 140 GLU B CA 1
ATOM 2194 C C . GLU B 1 140 ? -16.781 23.047 3.768 1 85.94 140 GLU B C 1
ATOM 2196 O O . GLU B 1 140 ? -16.812 23.812 2.811 1 85.94 140 GLU B O 1
ATOM 2201 N N . ASP B 1 141 ? -17.859 22.469 4.285 1 74.12 141 ASP B N 1
ATOM 2202 C CA . ASP B 1 141 ? -19.188 22.922 3.885 1 74.12 141 ASP B CA 1
ATOM 2203 C C . ASP B 1 141 ? -19.562 24.234 4.586 1 74.12 141 ASP B C 1
ATOM 2205 O O . ASP B 1 141 ? -20.172 25.109 3.988 1 74.12 141 ASP B O 1
#

Radius of gyration: 20.66 Å; Cα contacts (8 Å, |Δi|>4): 335; chains: 2; bounding box: 39×73×40 Å

Organism: Novosphingobium aromaticivorans (strain ATCC 700278 / DSM 12444 / CCUG 56034 / CIP 105152 / NBRC 16084 / F199) (NCBI:txid279238)

Foldseek 3Di:
DDPVVVVVVVVVVVVVCVVFPVDPVRCVVVLVVLLVDPQSLLLLVVQLVDKAALVRSQVVSQVVDPPDRDDSVNSVVSQVVCVVSQQKDWDWDPDVVIGIIMHGDPVNNVSNVVSVVVVVVCVVCVVVVVVVVVVVVVVVD/DDPVVVVVVVVVVVVVCVVFPVDPVRCVVVLVVLLVDPQSLLLLVVQLVDKAALVRSQVVSQVVDPPDRDDSVNSVVSQVVCVVSQQKDWDWDPDVVIGIIMHGDPVNNVSNVVSVVVVVVCVVCVVVVVVVVVVVVVVVD

InterPro domains:
  IPR002577 Helix-turn-helix, HxlR type [PF01638] (34-125)
  IPR002577 Helix-turn-helix, HxlR type [PS51118] (26-130)
  IPR036388 Winged helix-like DNA-binding domain superfamily [G3DSA:1.10.10.10] (8-140)
  IPR036390 Winged helix DNA-binding domain superfamily [SSF46785] (23-133)

Secondary structure (DSSP, 8-state):
--HHHHHHHHHHHHHHHHHHTT-TT-HHHHHHHHHHSHHHHHHHHHHTTS-B-HHHHHHHHHHH-SS-PPPHHHHHHHHHHHHHTTSEEEEE-SSSS--EEEEE-HHHHHHHHHHHHHHHHHHHHHHHHHHHHHHHHHHH-/--HHHHHHHHHHHHHHHHHHTT-TT-HHHHHHHHHHSHHHHHHHHHHTTS-B-HHHHHHHHHHH-SS-PPPHHHHHHHHHHHHHTTSEEEEE-SSSS--EEEEE-HHHHHHHHHHHHHHHHHHHHHHHHHHHHHHHHHHH-

Nearest PDB structures (foldseek):
  1yyv-assembly1_B  TM=7.988E-01  e=5.619E-08  Salmonella enterica subsp. enterica serovar Typhimurium str. LT2
  5hs8-assembly1_A  TM=8.343E-01  e=7.111E-07  Bacillus subtilis subsp. subtilis str. 168
  4a5n-assembly2_D  TM=8.425E-01  e=1.321E-06  Bacillus subtilis
  4a5m-assembly1_B  TM=8.468E-01  e=2.037E-06  Bacillus subtilis
  4hqe-assembly1_A  TM=8.694E-01  e=1.571E-05  Staphylococcus aureus

Sequence (282 aa):
METAQIRTAIAALAAEMAAHGHDRDDPAREVMGLLGDRWSTLILLVLATGEWRHAELRRTLAQLSAEQAISQRVLTLKLRTLERDGFVFRKISADVPPRVSYGLTPLGRDLHGEARRLIDWINARAPAIRTARASFDSAEDMETAQIRTAIAALAAEMAAHGHDRDDPAREVMGLLGDRWSTLILLVLATGEWRHAELRRTLAQLSAEQAISQRVLTLKLRTLERDGFVFRKISADVPPRVSYGLTPLGRDLHGEARRLIDWINARAPAIRTARASFDSAED

pLDDT: mean 92.49, std 8.34, range [58.25, 98.81]